Protein AF-A0A1Y1Z6S6-F1 (afdb_monomer_lite)

Sequence (273 aa):
MLVMSYAGYNNSKYQEYSELDILQMIGRAGRPQFDSTGAVVIMTSSEKKEKYEQLISGKETIESRLKSTFLYVRIKSNPAYYMADAKHKAQQNSEKALEDHSDRTNRSLMKLEILSKAEEFSELRIQSGEKSALNKENKNASLKYPLKGKIKTVDERIFLIIQFMLEGITFSEPKIQSAVNQDTNII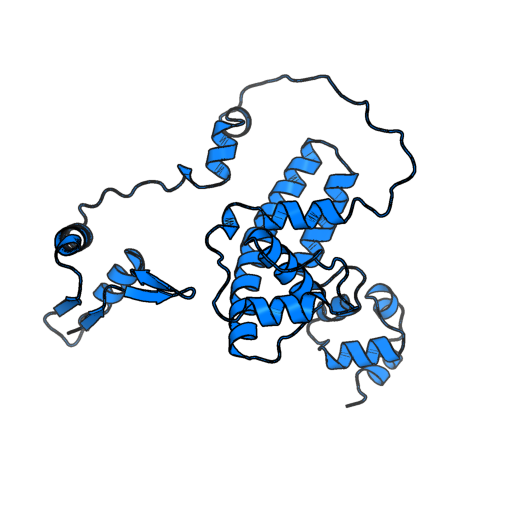ILHGSRILKCVIECCLEKKDPVALKNAISLYRCLKAKCWENSPGVLKQIEKIGPQSVRQLCNARISSLEKLGETDPHRIEMVASIV

Organism: NCBI:txid1314790

Radius of gyration: 25.31 Å; chains: 1; bounding box: 64×61×58 Å

Structure (mmCIF, N/CA/C/O backbone):
data_AF-A0A1Y1Z6S6-F1
#
_entry.id   AF-A0A1Y1Z6S6-F1
#
loop_
_atom_site.group_PDB
_atom_site.id
_atom_site.type_symbol
_atom_site.label_atom_id
_atom_site.label_alt_id
_atom_site.label_comp_id
_atom_site.label_asym_id
_atom_site.label_entity_id
_atom_site.label_seq_id
_atom_site.pdbx_PDB_ins_code
_atom_site.Cartn_x
_atom_site.Cartn_y
_atom_site.Cartn_z
_atom_site.occupancy
_atom_site.B_iso_or_equiv
_atom_site.auth_seq_id
_atom_site.auth_comp_id
_atom_site.auth_asym_id
_atom_site.auth_atom_id
_atom_site.pdbx_PDB_model_num
ATOM 1 N N . MET A 1 1 ? -30.538 -13.415 24.041 1.00 54.91 1 MET A N 1
ATOM 2 C CA . MET A 1 1 ? -29.962 -12.209 24.674 1.00 54.91 1 MET A CA 1
ATOM 3 C C . MET A 1 1 ? -28.541 -12.038 24.157 1.00 54.91 1 MET A C 1
ATOM 5 O O . MET A 1 1 ? -27.800 -13.011 24.191 1.00 54.91 1 MET A O 1
ATOM 9 N N . LEU A 1 2 ? -28.188 -10.861 23.638 1.00 73.69 2 LEU A N 1
ATOM 10 C CA . LEU A 1 2 ? -26.826 -10.524 23.204 1.00 73.69 2 LEU A CA 1
ATOM 11 C C . LEU A 1 2 ? -26.232 -9.506 24.176 1.00 73.69 2 LEU A C 1
ATOM 13 O O . LEU A 1 2 ? -26.864 -8.494 24.468 1.00 73.69 2 LEU A O 1
ATOM 17 N N . VAL A 1 3 ? -25.035 -9.789 24.682 1.00 71.69 3 VAL A N 1
ATOM 18 C CA . VAL A 1 3 ? -24.305 -8.912 25.599 1.00 71.69 3 VAL A CA 1
ATOM 19 C C . VAL A 1 3 ? -23.022 -8.485 24.904 1.00 71.69 3 VAL A C 1
ATOM 21 O O . VAL A 1 3 ? -22.247 -9.338 24.474 1.00 71.69 3 VAL A O 1
ATOM 24 N N . MET A 1 4 ? -22.805 -7.179 24.777 1.00 77.06 4 MET A N 1
ATOM 25 C CA . MET A 1 4 ? -21.674 -6.636 24.028 1.00 77.06 4 MET A CA 1
ATOM 26 C C . MET A 1 4 ? -20.986 -5.486 24.763 1.00 77.06 4 MET A C 1
ATOM 28 O O . MET A 1 4 ? -21.631 -4.657 25.407 1.00 77.06 4 MET A O 1
ATOM 32 N N . SER A 1 5 ? -19.658 -5.446 24.645 1.00 72.31 5 SER A N 1
ATOM 33 C CA . SER A 1 5 ? -18.837 -4.291 25.020 1.00 72.31 5 SER A CA 1
ATOM 34 C C . SER A 1 5 ? -18.917 -3.229 23.922 1.00 72.31 5 SER A C 1
ATOM 36 O O . SER A 1 5 ? -18.922 -3.571 22.741 1.00 72.31 5 SER A O 1
ATOM 38 N N . TYR A 1 6 ? -18.940 -1.948 24.291 1.00 74.44 6 TYR A N 1
ATOM 39 C CA . TYR A 1 6 ? -18.924 -0.827 23.340 1.00 74.44 6 TYR A CA 1
ATOM 40 C C . TYR A 1 6 ? -17.571 -0.610 22.634 1.00 74.44 6 TYR A C 1
ATOM 42 O O . TYR A 1 6 ? -17.497 0.122 21.646 1.00 74.44 6 TYR A O 1
ATOM 50 N N . ALA A 1 7 ? -16.499 -1.232 23.127 1.00 74.06 7 ALA A N 1
ATOM 51 C CA . ALA A 1 7 ? -15.157 -1.089 22.579 1.00 74.06 7 ALA A CA 1
ATOM 52 C C . ALA A 1 7 ? -14.446 -2.437 22.447 1.00 74.06 7 ALA A C 1
ATOM 54 O O . ALA A 1 7 ? -14.636 -3.352 23.256 1.00 74.06 7 ALA A O 1
ATOM 55 N N . GLY A 1 8 ? -13.614 -2.527 21.412 1.00 73.62 8 GLY A N 1
ATOM 56 C CA . GLY A 1 8 ? -12.803 -3.689 21.089 1.00 73.62 8 GLY A CA 1
ATOM 57 C C . GLY A 1 8 ? -11.389 -3.280 20.696 1.00 73.62 8 GLY A C 1
ATOM 58 O O . GLY A 1 8 ? -11.095 -2.114 20.430 1.00 73.62 8 GLY A O 1
ATOM 59 N N . TYR A 1 9 ? -10.478 -4.247 20.671 1.00 65.44 9 TYR A N 1
ATOM 60 C CA . TYR A 1 9 ? -9.125 -4.001 20.191 1.00 65.44 9 TYR A CA 1
ATOM 61 C C . TYR A 1 9 ? -9.120 -4.035 18.660 1.00 65.44 9 TYR A C 1
ATOM 63 O O . TYR A 1 9 ? -9.191 -5.111 18.070 1.00 65.44 9 TYR A O 1
ATOM 71 N N . ASN A 1 10 ? -9.065 -2.864 18.026 1.00 60.38 10 ASN A N 1
ATOM 72 C CA . ASN A 1 10 ? -9.076 -2.711 16.573 1.00 60.38 10 ASN A CA 1
ATOM 73 C C . ASN A 1 10 ? -7.935 -1.779 16.143 1.00 60.38 10 ASN A C 1
ATOM 75 O O . ASN A 1 10 ? -7.664 -0.781 16.811 1.00 60.38 10 ASN A O 1
ATOM 79 N N . ASN A 1 11 ? -7.218 -2.122 15.067 1.00 53.66 11 ASN A N 1
ATOM 80 C CA . ASN A 1 11 ? -6.059 -1.361 14.563 1.00 53.66 11 ASN A CA 1
ATOM 81 C C . ASN A 1 11 ? -5.068 -0.926 15.661 1.00 53.66 11 ASN A C 1
ATOM 83 O O . ASN A 1 11 ? -4.576 0.204 15.698 1.00 53.66 11 ASN A O 1
ATOM 87 N N . SER A 1 12 ? -4.773 -1.849 16.579 1.00 50.19 12 SER A N 1
ATOM 88 C CA . SER A 1 12 ? -3.753 -1.682 17.620 1.00 50.19 12 SER A CA 1
ATOM 89 C C . SER A 1 12 ? -4.080 -0.656 18.716 1.00 50.19 12 SER A C 1
ATOM 91 O O . SER A 1 12 ? -3.198 -0.287 19.499 1.00 50.19 12 SER A O 1
ATOM 93 N N . LYS A 1 13 ? -5.350 -0.246 18.837 1.00 47.72 13 LYS A N 1
ATOM 94 C CA . LYS A 1 13 ? -5.900 0.477 19.993 1.00 47.72 13 LYS A CA 1
ATOM 95 C C . LYS A 1 13 ? -7.191 -0.167 20.486 1.00 47.72 13 LYS A C 1
ATOM 97 O O . LYS A 1 13 ? -7.894 -0.844 19.746 1.00 47.72 13 LYS A O 1
ATOM 102 N N . TYR A 1 14 ? -7.513 0.088 21.751 1.00 67.31 14 TYR A N 1
ATOM 103 C CA . TYR A 1 14 ? -8.878 -0.082 22.233 1.00 67.31 14 TYR A CA 1
ATOM 104 C C . TYR A 1 14 ? -9.705 1.052 21.626 1.00 67.31 14 TYR A C 1
ATOM 106 O O . TYR A 1 14 ? -9.520 2.215 21.988 1.00 67.31 14 TYR A O 1
ATOM 114 N N . GLN A 1 15 ? -10.509 0.725 20.620 1.00 73.81 15 GLN A N 1
ATOM 115 C CA . GLN A 1 15 ? -11.317 1.683 19.883 1.00 73.81 15 GLN A CA 1
ATOM 116 C C . GLN A 1 15 ? -12.777 1.250 19.932 1.00 73.81 15 GLN A C 1
ATOM 118 O O . GLN A 1 15 ? -13.109 0.064 19.948 1.00 73.81 15 GLN A O 1
ATOM 123 N N . GLU A 1 16 ? -13.647 2.244 20.008 1.00 79.56 16 GLU A N 1
ATOM 124 C CA . GLU A 1 16 ? -15.087 2.038 20.022 1.00 79.56 16 GLU A CA 1
ATOM 125 C C . GLU A 1 16 ? -15.543 1.462 18.689 1.00 79.56 16 GLU A C 1
ATOM 127 O O . GLU A 1 16 ? -15.009 1.814 17.631 1.00 79.56 16 GLU A O 1
ATOM 132 N N . TYR A 1 17 ? -16.515 0.557 18.756 1.00 82.06 17 TYR A N 1
ATOM 133 C CA . TYR A 1 17 ? -17.142 0.029 17.555 1.00 82.06 17 TYR A CA 1
ATOM 134 C C . TYR A 1 17 ? -17.829 1.159 16.785 1.00 82.06 17 TYR A C 1
ATOM 136 O O . TYR A 1 17 ? -18.340 2.111 17.382 1.00 82.06 17 TYR A O 1
ATOM 144 N N . SER A 1 18 ? -17.834 1.067 15.452 1.00 79.81 18 SER A N 1
ATOM 145 C CA . SER A 1 18 ? -18.588 2.029 14.654 1.00 79.81 18 SER A CA 1
ATOM 146 C C . SER A 1 18 ? -20.088 1.854 14.912 1.00 79.81 18 SER A C 1
ATOM 148 O O . SER A 1 18 ? -20.551 0.763 15.247 1.00 79.81 18 SER A O 1
ATOM 150 N N . GLU A 1 19 ? -20.867 2.921 14.740 1.00 81.81 19 GLU A N 1
ATOM 151 C CA . GLU A 1 19 ? -22.332 2.882 14.881 1.00 81.81 19 GLU A CA 1
ATOM 152 C C . GLU A 1 19 ? -22.962 1.783 14.012 1.00 81.81 19 GLU A C 1
ATOM 154 O O . GLU A 1 19 ? -23.866 1.080 14.457 1.00 81.81 19 GLU A O 1
ATOM 159 N N . LEU A 1 20 ? -22.416 1.561 12.812 1.00 81.94 20 LEU A N 1
ATOM 160 C CA . LEU A 1 20 ? -22.830 0.489 11.906 1.00 81.94 20 LEU A CA 1
ATOM 161 C C . LEU A 1 20 ? -22.539 -0.904 12.468 1.00 81.94 20 LEU A C 1
ATOM 163 O O . LEU A 1 20 ? -23.397 -1.779 12.376 1.00 81.94 20 LEU A O 1
ATOM 167 N N . ASP A 1 21 ? -21.363 -1.114 13.062 1.00 85.00 21 ASP A N 1
ATOM 168 C CA . ASP A 1 21 ? -21.011 -2.402 13.670 1.00 85.00 21 ASP A CA 1
ATOM 169 C C . ASP A 1 21 ? -21.933 -2.706 14.854 1.00 85.00 21 ASP A C 1
ATOM 171 O O . ASP A 1 21 ? -22.399 -3.833 15.015 1.00 85.00 21 ASP A O 1
ATOM 175 N N . ILE A 1 22 ? -22.243 -1.690 15.666 1.00 85.25 22 ILE A N 1
ATOM 176 C CA . ILE A 1 22 ? -23.158 -1.819 16.805 1.00 85.25 22 ILE A CA 1
ATOM 177 C C . ILE A 1 22 ? -24.575 -2.132 16.322 1.00 85.25 22 ILE A C 1
ATOM 179 O O . ILE A 1 22 ? -25.188 -3.074 16.823 1.00 85.25 22 ILE A O 1
ATOM 183 N N . LEU A 1 23 ? -25.073 -1.423 15.306 1.00 84.62 23 LEU A N 1
ATOM 184 C CA . LEU A 1 23 ? -26.372 -1.707 14.688 1.00 84.62 23 LEU A CA 1
ATOM 185 C C . LEU A 1 23 ? -26.424 -3.113 14.070 1.00 84.62 23 LEU A C 1
ATOM 187 O O . LEU A 1 23 ? -27.414 -3.825 14.246 1.00 84.62 23 LEU A O 1
ATOM 191 N N . GLN A 1 24 ? -25.353 -3.561 13.408 1.00 85.12 24 GLN A N 1
ATOM 192 C CA . GLN A 1 24 ? -25.257 -4.927 12.887 1.00 85.12 24 GLN A CA 1
ATOM 193 C C . GLN A 1 24 ? -25.259 -5.978 14.001 1.00 85.12 24 GLN A C 1
ATOM 195 O O . GLN A 1 24 ? -25.876 -7.032 13.843 1.00 85.12 24 GLN A O 1
ATOM 200 N N . MET A 1 25 ? -24.588 -5.711 15.124 1.00 86.06 25 MET A N 1
ATOM 201 C CA . MET A 1 25 ? -24.583 -6.601 16.287 1.00 86.06 25 MET A CA 1
ATOM 202 C C . MET A 1 25 ? -25.962 -6.666 16.957 1.00 86.06 25 MET A C 1
ATOM 204 O O . MET A 1 25 ? -26.425 -7.763 17.271 1.00 86.06 25 MET A O 1
ATOM 208 N N . ILE A 1 26 ? -26.660 -5.533 17.091 1.00 85.81 26 ILE A N 1
ATOM 209 C CA . ILE A 1 26 ? -28.049 -5.473 17.580 1.00 85.81 26 ILE A CA 1
ATOM 210 C C . ILE A 1 26 ? -28.979 -6.282 16.671 1.00 85.81 26 ILE A C 1
ATOM 212 O O . ILE A 1 26 ? -29.796 -7.056 17.164 1.00 85.81 26 ILE A O 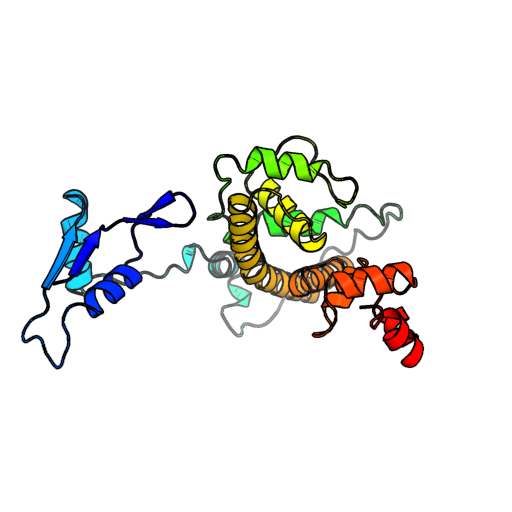1
ATOM 216 N N . GLY A 1 27 ? -28.820 -6.173 15.348 1.00 82.62 27 GLY A N 1
ATOM 217 C CA . GLY A 1 27 ? -29.644 -6.889 14.367 1.00 82.62 27 GLY A CA 1
ATOM 218 C C . GLY A 1 27 ? -29.541 -8.418 14.432 1.00 82.62 27 GLY A C 1
ATOM 219 O O . GLY A 1 27 ? -30.367 -9.114 13.847 1.00 82.62 27 GLY A O 1
ATOM 220 N N . ARG A 1 28 ? -28.556 -8.962 15.156 1.00 83.38 28 ARG A N 1
ATOM 221 C CA . ARG A 1 28 ? -28.417 -10.407 15.406 1.00 83.38 28 ARG A CA 1
ATOM 222 C C . ARG A 1 28 ? -29.123 -10.874 16.681 1.00 83.38 28 ARG A C 1
ATOM 224 O O . ARG A 1 28 ? -29.072 -12.061 17.006 1.00 83.38 28 ARG A O 1
ATOM 231 N N . ALA A 1 29 ? -29.740 -9.969 17.437 1.00 81.94 29 ALA A N 1
ATOM 232 C CA . ALA A 1 29 ? -30.345 -10.286 18.719 1.00 81.94 29 ALA A CA 1
ATOM 233 C C . ALA A 1 29 ? -31.791 -10.765 18.575 1.00 81.94 29 ALA A C 1
ATOM 235 O O . ALA A 1 29 ? -32.713 -9.979 18.384 1.00 81.94 29 ALA A O 1
ATOM 236 N N . GLY A 1 30 ? -31.973 -12.071 18.765 1.00 74.25 30 GLY A N 1
ATOM 237 C CA . GLY A 1 30 ? -33.264 -12.743 18.631 1.00 74.25 30 GLY A CA 1
ATOM 238 C C . GLY A 1 30 ? -33.381 -13.440 17.280 1.00 74.25 30 GLY A C 1
ATOM 239 O O . GLY A 1 30 ? -32.984 -12.909 16.244 1.00 74.25 30 GLY A O 1
ATOM 240 N N . ARG A 1 31 ? -33.881 -14.674 17.293 1.00 80.62 31 ARG A N 1
ATOM 241 C CA . ARG A 1 31 ? -34.079 -15.478 16.085 1.00 80.62 31 ARG A CA 1
ATOM 242 C C . ARG A 1 31 ? -35.532 -15.343 15.629 1.00 80.62 31 ARG A C 1
ATOM 244 O O . ARG A 1 31 ? -36.404 -15.801 16.367 1.00 80.62 31 ARG A O 1
ATOM 251 N N . PRO A 1 32 ? -35.803 -14.825 14.413 1.00 78.06 32 PRO A N 1
ATOM 252 C CA . PRO A 1 32 ? -37.165 -14.530 13.950 1.00 78.06 32 PRO A CA 1
ATOM 253 C C . PRO A 1 32 ? -38.159 -15.702 14.009 1.00 78.06 32 PRO A C 1
ATOM 255 O O . PRO A 1 32 ? -39.360 -15.477 14.046 1.00 78.06 32 PRO A O 1
ATOM 258 N N . GLN A 1 33 ? -37.672 -16.948 14.001 1.00 79.81 33 GLN A N 1
ATOM 259 C CA . GLN A 1 33 ? -38.505 -18.157 14.023 1.00 79.81 33 GLN A CA 1
ATOM 260 C C . GLN A 1 33 ? -38.597 -18.845 15.395 1.00 79.81 33 GLN A C 1
ATOM 262 O O . GLN A 1 33 ? -39.397 -19.760 15.548 1.00 79.81 33 GLN A O 1
ATOM 267 N N . PHE A 1 34 ? -37.781 -18.452 16.380 1.00 79.06 34 PHE A N 1
ATOM 268 C CA . PHE A 1 34 ? -37.662 -19.183 17.652 1.00 79.06 34 PHE A CA 1
ATOM 269 C C . PHE A 1 34 ? -37.915 -18.317 18.882 1.00 79.06 34 PHE A C 1
ATOM 271 O O . PHE A 1 34 ? -38.421 -18.819 19.881 1.00 79.06 34 PHE A O 1
ATOM 278 N N . ASP A 1 35 ? -37.551 -17.037 18.826 1.00 85.50 35 ASP A N 1
ATOM 279 C CA . ASP A 1 35 ? -37.609 -16.151 19.980 1.00 85.50 35 ASP A CA 1
ATOM 280 C C . ASP A 1 35 ? -38.735 -15.123 19.770 1.00 85.50 35 ASP A C 1
ATOM 282 O O . ASP A 1 35 ? -38.779 -14.440 18.748 1.00 85.50 35 ASP A O 1
ATOM 286 N N . SER A 1 36 ? -39.647 -15.003 20.739 1.00 82.12 36 SER A N 1
ATOM 287 C CA . SER A 1 36 ? -40.744 -14.022 20.715 1.00 82.12 36 SER A CA 1
ATOM 288 C C . SER A 1 36 ? -40.274 -12.594 21.006 1.00 82.12 36 SER A C 1
ATOM 290 O O . SER A 1 36 ? -40.931 -11.633 20.613 1.00 82.12 36 SER A O 1
ATOM 292 N N . THR A 1 37 ? -39.128 -12.445 21.675 1.00 83.44 37 THR A N 1
ATOM 293 C CA . THR A 1 37 ? -38.473 -11.160 21.934 1.00 83.44 37 THR A CA 1
ATOM 294 C C . THR A 1 37 ? -36.949 -11.294 21.849 1.00 83.44 37 THR A C 1
ATOM 296 O O . THR A 1 37 ? -36.360 -12.311 22.223 1.00 83.44 37 THR A O 1
ATOM 299 N N . GLY A 1 38 ? -36.292 -10.250 21.341 1.00 81.38 38 GLY A N 1
ATOM 300 C CA . GLY A 1 38 ? -34.838 -10.101 21.346 1.00 81.38 38 GLY A CA 1
ATOM 301 C C . GLY A 1 38 ? -34.418 -9.087 22.408 1.00 81.38 38 GLY A C 1
ATOM 302 O O . GLY A 1 38 ? -34.989 -8.005 22.489 1.00 81.38 38 GLY A O 1
ATOM 303 N N . ALA A 1 39 ? -33.419 -9.427 23.221 1.00 83.19 39 ALA A N 1
ATOM 304 C CA . ALA A 1 39 ? -32.841 -8.515 24.209 1.00 83.19 39 ALA A CA 1
ATOM 305 C C . ALA A 1 39 ? -31.362 -8.264 23.897 1.00 83.19 39 ALA A C 1
ATOM 307 O O . ALA A 1 39 ? -30.600 -9.226 23.722 1.00 83.19 39 ALA A O 1
ATOM 308 N N . VAL A 1 40 ? -30.964 -6.990 23.869 1.00 83.19 40 VAL A N 1
ATOM 309 C CA . VAL A 1 40 ? -29.572 -6.541 23.725 1.00 83.19 40 VAL A CA 1
ATOM 310 C C . VAL A 1 40 ? -29.155 -5.769 24.964 1.00 83.19 40 VAL A C 1
ATOM 312 O O . VAL A 1 40 ? -29.880 -4.892 25.425 1.00 83.19 40 VAL A O 1
ATOM 315 N N . VAL A 1 41 ? -27.968 -6.079 25.476 1.00 85.94 41 VAL A N 1
ATOM 316 C CA . VAL A 1 41 ? -27.324 -5.355 26.570 1.00 85.94 41 VAL A CA 1
ATOM 317 C C . VAL A 1 41 ? -26.019 -4.762 26.047 1.00 85.94 41 VAL A C 1
ATOM 319 O O . VAL A 1 41 ? -25.081 -5.497 25.730 1.00 85.94 41 VAL A O 1
ATOM 322 N N . ILE A 1 42 ? -25.965 -3.432 25.958 1.00 87.00 42 ILE A N 1
ATOM 323 C CA . ILE A 1 42 ? -24.764 -2.679 25.583 1.00 87.00 42 ILE A CA 1
ATOM 324 C C . ILE A 1 42 ? -24.103 -2.188 26.868 1.00 87.00 42 ILE A C 1
ATOM 326 O O . ILE A 1 42 ? -2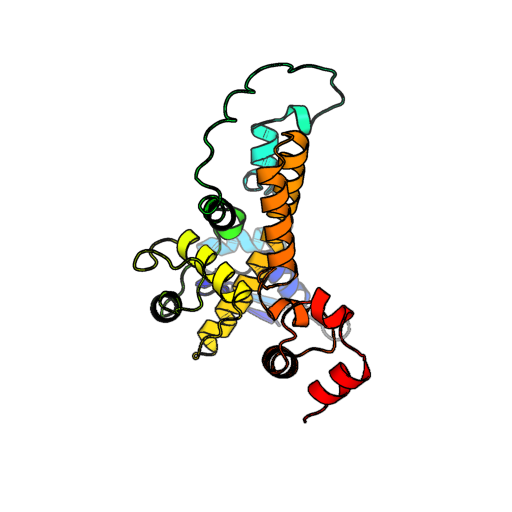4.661 -1.357 27.582 1.00 87.00 42 ILE A O 1
ATOM 330 N N . MET A 1 43 ? -22.910 -2.694 27.171 1.00 83.94 43 MET A N 1
ATOM 331 C CA . MET A 1 43 ? -22.109 -2.172 28.277 1.00 83.94 43 MET A CA 1
ATOM 332 C C . MET A 1 43 ? -21.325 -0.954 27.790 1.00 83.94 43 MET A C 1
ATOM 334 O O . MET A 1 43 ? -20.539 -1.079 26.853 1.00 83.94 43 MET A O 1
ATOM 338 N N . THR A 1 44 ? -21.522 0.214 28.406 1.00 84.06 44 THR A N 1
ATOM 339 C CA . THR A 1 44 ? -20.822 1.463 28.062 1.00 84.06 44 THR A CA 1
ATOM 340 C C . THR A 1 44 ? -20.652 2.376 29.281 1.00 84.06 44 THR A C 1
ATOM 342 O O . THR A 1 44 ? -21.230 2.119 30.337 1.00 84.06 44 THR A O 1
ATOM 345 N N . SER A 1 45 ? -19.856 3.438 29.146 1.00 83.94 45 SER A N 1
ATOM 346 C CA . SER A 1 45 ? -19.704 4.481 30.167 1.00 83.94 45 SER A CA 1
ATOM 347 C C . SER A 1 45 ? -20.971 5.333 30.285 1.00 83.94 45 SER A C 1
ATOM 349 O O . SER A 1 45 ? -21.619 5.622 29.279 1.00 83.94 45 SER A O 1
ATOM 351 N N . SER A 1 46 ? -21.287 5.812 31.493 1.00 85.56 46 SER A N 1
ATOM 352 C CA . SER A 1 46 ? -22.503 6.599 31.768 1.00 85.56 46 SER A CA 1
ATOM 353 C C . SER A 1 46 ? -22.661 7.830 30.867 1.00 85.56 46 SER A C 1
ATOM 355 O O . SER A 1 46 ? -23.770 8.135 30.446 1.00 85.56 46 SER A O 1
ATOM 357 N N . GLU A 1 47 ? -21.554 8.485 30.506 1.00 85.88 47 GLU A N 1
ATOM 358 C CA . GLU A 1 47 ? -21.523 9.655 29.611 1.00 85.88 47 GLU A CA 1
ATOM 359 C C . GLU A 1 47 ? -22.039 9.359 28.194 1.00 85.88 47 GLU A C 1
ATOM 361 O O . GLU A 1 47 ? -22.508 10.253 27.499 1.00 85.88 47 GLU A O 1
ATOM 366 N N . LYS A 1 48 ? -21.940 8.103 27.740 1.00 79.06 48 LYS A N 1
ATOM 367 C CA . LYS A 1 48 ? -22.228 7.701 26.353 1.00 79.06 48 LYS A CA 1
ATOM 368 C C . LYS A 1 48 ? -23.556 6.980 26.196 1.00 79.06 48 LYS A C 1
ATOM 370 O O . LYS A 1 48 ? -23.940 6.656 25.075 1.00 79.06 48 LYS A O 1
ATOM 375 N N . LYS A 1 49 ? -24.264 6.743 27.302 1.00 84.25 49 LYS A N 1
ATOM 376 C CA . LYS A 1 49 ? -25.574 6.092 27.305 1.00 84.25 49 LYS A CA 1
ATOM 377 C C . LYS A 1 49 ? -26.551 6.807 26.366 1.00 84.25 49 LYS A C 1
ATOM 379 O O . LYS A 1 49 ? -27.153 6.161 25.515 1.00 84.25 49 LYS A O 1
ATOM 384 N N . GLU A 1 50 ? -26.637 8.131 26.479 1.00 84.44 50 GLU A N 1
ATOM 385 C CA . GLU A 1 50 ? -27.578 8.942 25.700 1.00 84.44 50 GLU A CA 1
ATOM 386 C C . GLU A 1 50 ? -27.312 8.847 24.189 1.00 84.44 50 GLU A C 1
ATOM 388 O O . GLU A 1 50 ? -28.248 8.721 23.403 1.00 84.44 50 GLU A O 1
ATOM 393 N N . LYS A 1 51 ? -26.037 8.787 23.778 1.00 83.69 51 LYS A N 1
ATOM 394 C CA . LYS A 1 51 ? -25.655 8.588 22.373 1.00 83.69 51 LYS A CA 1
ATOM 395 C C . LYS A 1 51 ? -26.237 7.288 21.805 1.00 83.69 51 LYS A C 1
ATOM 397 O O . LYS A 1 51 ? -26.834 7.294 20.732 1.00 83.69 51 LYS A O 1
ATOM 402 N N . TYR A 1 52 ? -26.068 6.165 22.505 1.00 84.62 52 TYR A N 1
ATOM 403 C CA . TYR A 1 52 ? -26.548 4.868 22.012 1.00 84.62 52 TYR A CA 1
ATOM 404 C C . TYR A 1 52 ? -28.078 4.747 22.051 1.00 84.62 52 TYR A C 1
ATOM 406 O O . TYR A 1 52 ? -28.656 4.087 21.190 1.00 84.62 52 TYR A O 1
ATOM 414 N N . GLU A 1 53 ? -28.746 5.419 22.993 1.00 84.50 53 GLU A N 1
ATOM 415 C CA . GLU A 1 53 ? -30.211 5.531 23.001 1.00 84.50 53 GLU A CA 1
ATOM 416 C C . GLU A 1 53 ? -30.724 6.325 21.787 1.00 84.50 53 GLU A C 1
ATOM 418 O O . GLU A 1 53 ? -31.686 5.906 21.136 1.00 84.50 53 GLU A O 1
ATOM 423 N N . GLN A 1 54 ? -30.053 7.424 21.423 1.00 81.56 54 GLN A N 1
ATOM 424 C CA . GLN A 1 54 ? -30.378 8.208 20.226 1.00 81.56 54 GLN A CA 1
ATOM 425 C C . GLN A 1 54 ? -30.131 7.427 18.925 1.00 81.56 54 GLN A C 1
ATOM 427 O O . GLN A 1 54 ? -30.972 7.484 18.021 1.00 81.56 54 GLN A O 1
ATOM 432 N N . LEU A 1 55 ? -29.043 6.646 18.865 1.00 81.94 55 LEU A N 1
ATOM 433 C CA . LEU A 1 55 ? -28.706 5.772 17.736 1.00 81.94 55 LEU A CA 1
ATOM 434 C C . LEU A 1 55 ? -29.801 4.723 17.482 1.00 81.94 55 LEU A C 1
ATOM 436 O O . LEU A 1 55 ? -30.254 4.561 16.351 1.00 81.94 55 LEU A O 1
ATOM 440 N N . ILE A 1 56 ? -30.276 4.038 18.533 1.00 81.56 56 ILE A N 1
ATOM 441 C CA . ILE A 1 56 ? -31.351 3.034 18.419 1.00 81.56 56 ILE A CA 1
ATOM 442 C C . ILE A 1 56 ? -32.694 3.697 18.096 1.00 81.56 56 ILE A C 1
ATOM 444 O O . ILE A 1 56 ? -33.498 3.140 17.350 1.00 81.56 56 ILE A O 1
ATOM 448 N N . SER A 1 57 ? -32.941 4.901 18.622 1.00 80.75 57 SER A N 1
ATOM 449 C CA . SER A 1 57 ? -34.163 5.654 18.328 1.00 80.75 57 SER A CA 1
ATOM 450 C C . SER A 1 57 ? -34.225 6.160 16.878 1.00 80.75 57 SER A C 1
ATOM 452 O O . SER A 1 57 ? -35.273 6.677 16.484 1.00 80.75 57 SER A O 1
ATOM 454 N N . GLY A 1 58 ? -33.137 6.071 16.102 1.00 69.69 58 GLY A N 1
ATOM 455 C CA . GLY A 1 58 ? -33.085 6.529 14.711 1.00 69.69 58 GLY A CA 1
ATOM 456 C C . GLY A 1 58 ? -33.191 8.049 14.549 1.00 69.69 58 GLY A C 1
ATOM 457 O O . GLY A 1 58 ? -33.543 8.525 13.473 1.00 69.69 58 GLY A O 1
ATOM 458 N N . LYS A 1 59 ? -32.928 8.817 15.615 1.00 67.12 59 LYS A N 1
ATOM 459 C CA . LYS A 1 59 ? -33.036 10.290 15.627 1.00 67.12 59 LYS A CA 1
ATOM 460 C C . LYS A 1 59 ? -31.729 10.999 15.275 1.00 67.12 59 LYS A C 1
ATOM 462 O O . LYS A 1 59 ? -31.678 12.226 15.291 1.00 67.12 59 LYS A O 1
ATOM 467 N N . GLU A 1 60 ? -30.675 10.246 14.990 1.00 63.72 60 GLU A N 1
ATOM 468 C CA . GLU A 1 60 ? -29.365 10.808 14.693 1.00 63.72 60 GLU A CA 1
ATOM 469 C C . GLU A 1 60 ? -29.341 11.397 13.277 1.00 63.72 60 GLU A C 1
ATOM 471 O O . GLU A 1 60 ? -29.697 10.746 12.291 1.00 63.72 60 GLU A O 1
ATOM 476 N N . THR A 1 61 ? -28.942 12.662 13.165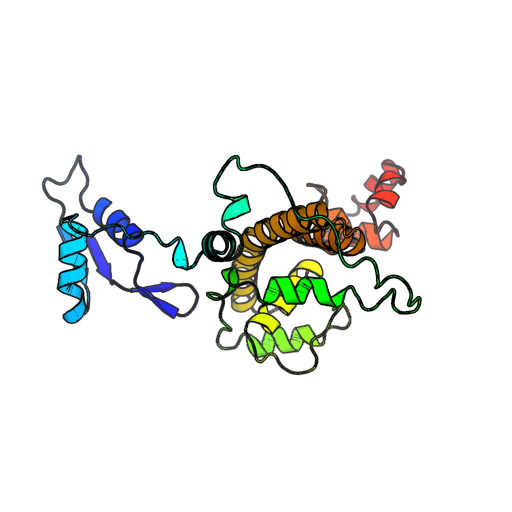 1.00 55.75 61 THR A N 1
ATOM 477 C CA . THR A 1 61 ? -28.755 13.315 11.872 1.00 55.75 61 THR A CA 1
ATOM 478 C C . THR A 1 61 ? -27.488 12.777 11.221 1.00 55.75 61 THR A C 1
ATOM 480 O O . THR A 1 61 ? -26.388 13.006 11.720 1.00 55.75 61 THR A O 1
ATOM 483 N N . ILE A 1 62 ? -27.627 12.083 10.090 1.00 61.09 62 ILE A N 1
ATOM 484 C CA . ILE A 1 62 ? -26.481 11.583 9.324 1.00 61.09 62 ILE A CA 1
ATOM 485 C C . ILE A 1 62 ? -25.717 12.778 8.739 1.00 61.09 62 ILE A C 1
ATOM 487 O O . ILE A 1 62 ? -26.184 13.439 7.810 1.00 61.09 62 ILE A O 1
ATOM 491 N N . GLU A 1 63 ? -24.525 13.051 9.264 1.00 56.47 63 GLU A N 1
ATOM 492 C CA . GLU A 1 63 ? -23.655 14.104 8.747 1.00 56.47 63 GLU A CA 1
ATOM 493 C C . GLU A 1 63 ? -22.746 13.607 7.614 1.00 56.47 63 GLU A C 1
ATOM 495 O O . GLU A 1 63 ? -22.226 12.488 7.614 1.00 56.47 63 GLU A O 1
ATOM 500 N N . SER A 1 64 ? -22.491 14.478 6.635 1.00 48.41 64 SER A N 1
ATOM 501 C CA . SER A 1 64 ? -21.564 14.183 5.544 1.00 48.41 64 SER A CA 1
ATOM 502 C C . SER A 1 64 ? -20.104 14.317 5.992 1.00 48.41 64 SER A C 1
ATOM 504 O O . SER A 1 64 ? -19.646 15.407 6.341 1.00 48.41 64 SER A O 1
ATOM 506 N N . ARG A 1 65 ? -19.319 13.238 5.866 1.00 53.69 65 ARG A N 1
ATOM 507 C CA . ARG A 1 65 ? -17.849 13.257 6.037 1.00 53.69 65 ARG A CA 1
ATOM 508 C C . ARG A 1 65 ? -17.093 13.854 4.846 1.00 53.69 65 ARG A C 1
ATOM 510 O O . ARG A 1 65 ? -15.873 13.733 4.760 1.00 53.69 65 ARG A O 1
ATOM 517 N N . LEU A 1 66 ? -17.788 14.528 3.926 1.00 52.09 66 LEU A N 1
ATOM 518 C CA . LEU A 1 66 ? -17.163 15.120 2.745 1.00 52.09 66 LEU A CA 1
ATOM 519 C C . LEU A 1 66 ? -15.994 16.034 3.144 1.00 52.09 66 LEU A C 1
ATOM 521 O O . LEU A 1 66 ? -14.945 15.959 2.520 1.00 52.09 66 LEU A O 1
ATOM 525 N N . LYS A 1 67 ? -16.122 16.785 4.249 1.00 53.56 67 LYS A N 1
ATOM 526 C CA . LYS A 1 67 ? -15.141 17.778 4.725 1.00 53.56 67 LYS A CA 1
ATOM 527 C C . LYS A 1 67 ? -13.706 17.257 4.919 1.00 53.56 67 LYS A C 1
ATOM 529 O O . LYS A 1 67 ? -12.775 18.036 4.742 1.00 53.56 67 LYS A O 1
ATOM 534 N N . SER A 1 68 ? -13.517 15.983 5.266 1.00 52.75 68 SER A N 1
ATOM 535 C CA . SER A 1 68 ? -12.192 15.364 5.461 1.00 52.75 68 SER A CA 1
ATOM 536 C C . SER A 1 68 ? -11.697 14.582 4.243 1.00 52.75 68 SER A C 1
ATOM 538 O O . SER A 1 68 ? -10.619 14.000 4.264 1.00 52.75 68 SER A O 1
ATOM 540 N N . THR A 1 69 ? -12.482 14.539 3.168 1.00 48.41 69 THR A N 1
ATOM 541 C CA . THR A 1 69 ? -12.111 13.813 1.955 1.00 48.41 69 THR A CA 1
ATOM 542 C C . THR A 1 69 ? -11.262 14.709 1.057 1.00 48.41 69 THR A C 1
ATOM 544 O O . THR A 1 69 ? -11.555 15.894 0.888 1.00 48.41 69 THR A O 1
ATOM 547 N N . PHE A 1 70 ? -10.267 14.130 0.383 1.00 53.38 70 PHE A N 1
ATOM 548 C CA . PHE A 1 70 ? -9.468 14.807 -0.646 1.00 53.38 70 PHE A CA 1
ATOM 549 C C . PHE A 1 70 ? -10.331 15.522 -1.709 1.00 53.38 70 PHE A C 1
ATOM 551 O O . PHE A 1 70 ? -9.979 16.596 -2.196 1.00 53.38 70 PHE A O 1
ATOM 558 N N . LEU A 1 71 ? -11.515 14.971 -2.008 1.00 55.69 71 LEU A N 1
ATOM 559 C CA . LEU A 1 71 ? -12.522 15.581 -2.877 1.00 55.69 71 LEU A CA 1
ATOM 560 C C . LEU A 1 71 ? -13.008 16.948 -2.362 1.00 55.69 71 LEU A C 1
ATOM 562 O O . LEU A 1 71 ? -13.147 17.864 -3.159 1.00 55.69 71 LEU A O 1
ATOM 566 N N . TYR A 1 72 ? -13.222 17.135 -1.058 1.00 60.38 72 TYR A N 1
ATOM 567 C CA . TYR A 1 72 ? -13.647 18.427 -0.503 1.00 60.38 72 TYR A CA 1
ATOM 568 C C . TYR A 1 72 ? -12.544 19.474 -0.526 1.00 60.38 72 TYR A C 1
ATOM 570 O O . TYR A 1 72 ? -12.810 20.632 -0.842 1.00 60.38 72 TYR A O 1
ATOM 578 N N . VAL A 1 73 ? -11.301 19.067 -0.251 1.00 60.44 73 VAL A N 1
ATOM 579 C CA . VAL A 1 73 ? -10.136 19.948 -0.406 1.00 60.44 73 VAL A CA 1
ATOM 580 C C . VAL A 1 73 ? -10.029 20.398 -1.866 1.00 60.44 73 VAL A C 1
ATOM 582 O O . VAL A 1 73 ? -9.922 21.589 -2.133 1.00 60.44 73 VAL A O 1
ATOM 585 N N . ARG A 1 74 ? -10.174 19.471 -2.822 1.00 61.03 74 ARG A N 1
ATOM 586 C CA . ARG A 1 74 ? -10.199 19.758 -4.267 1.00 61.03 74 ARG A CA 1
ATOM 587 C C . ARG A 1 74 ? -11.365 20.654 -4.690 1.00 61.03 74 ARG A C 1
ATOM 589 O O . ARG A 1 74 ? -11.133 21.580 -5.457 1.00 61.03 74 ARG A O 1
ATOM 596 N N . ILE A 1 75 ? -12.578 20.410 -4.191 1.00 60.78 75 ILE A N 1
ATOM 597 C CA . ILE A 1 75 ? -13.765 21.232 -4.477 1.00 60.78 75 ILE A CA 1
ATOM 598 C C . ILE A 1 75 ? -13.580 22.649 -3.926 1.00 60.78 75 ILE A C 1
ATOM 600 O O . ILE A 1 75 ? -13.949 23.600 -4.599 1.00 60.78 75 ILE A O 1
ATOM 604 N N . LYS A 1 76 ? -12.965 22.822 -2.748 1.00 57.00 76 LYS A N 1
ATOM 605 C CA . LYS A 1 76 ? -12.632 24.155 -2.218 1.00 57.00 76 LYS A CA 1
ATOM 606 C C . LYS A 1 76 ? -11.506 24.844 -2.989 1.00 57.00 76 LYS A C 1
ATOM 608 O O . LYS A 1 76 ? -11.583 26.047 -3.207 1.00 57.00 76 LYS A O 1
ATOM 613 N N . SER A 1 77 ? -10.457 24.111 -3.359 1.00 57.78 77 SER A N 1
ATOM 614 C CA . SER A 1 77 ? -9.282 24.675 -4.035 1.00 57.78 77 SER A CA 1
ATOM 615 C C . SER A 1 77 ? -9.510 24.955 -5.519 1.00 57.78 77 SER A C 1
ATOM 617 O O . SER A 1 77 ? -8.871 25.850 -6.062 1.00 57.78 77 SER A O 1
ATOM 619 N N . ASN A 1 78 ? -10.391 24.208 -6.187 1.00 48.19 78 ASN A N 1
ATOM 620 C CA . ASN A 1 78 ? -10.776 24.472 -7.570 1.00 48.19 78 ASN A CA 1
ATOM 621 C C . ASN A 1 78 ? -12.257 24.114 -7.819 1.00 48.19 78 ASN A C 1
ATOM 623 O O . ASN A 1 78 ? -12.546 23.091 -8.451 1.00 48.19 78 ASN A O 1
ATOM 627 N N . PRO A 1 79 ? -13.201 24.944 -7.332 1.00 50.03 79 PRO A N 1
ATOM 628 C CA . PRO A 1 79 ? -14.636 24.684 -7.460 1.00 50.03 79 PRO A CA 1
ATOM 629 C C . PRO A 1 79 ? -15.096 24.614 -8.921 1.00 50.03 79 PRO A C 1
ATOM 631 O O . PRO A 1 79 ? -15.971 23.819 -9.252 1.00 50.03 79 PRO A O 1
ATOM 634 N N . ALA A 1 80 ? -14.457 25.393 -9.801 1.00 51.00 80 ALA A N 1
ATOM 635 C CA . ALA A 1 80 ? -14.803 25.519 -11.218 1.00 51.00 80 ALA A CA 1
ATOM 636 C C . ALA A 1 80 ? -14.602 24.228 -12.033 1.00 51.00 80 ALA A C 1
ATOM 638 O O . ALA A 1 80 ? -15.268 24.037 -13.040 1.00 51.00 80 ALA A O 1
ATOM 639 N N . TYR A 1 81 ? -13.716 23.320 -11.605 1.00 55.66 81 TYR A N 1
ATOM 640 C CA . TYR A 1 81 ? -13.526 22.025 -12.275 1.00 55.66 81 TYR A CA 1
ATOM 641 C C . TYR A 1 81 ? -14.659 21.026 -11.969 1.00 55.66 81 TYR A C 1
ATOM 643 O O . TYR A 1 81 ? -14.933 20.140 -12.772 1.00 55.66 81 TYR A O 1
ATOM 651 N N . TYR A 1 82 ? -15.309 21.148 -10.802 1.00 49.69 82 TYR A N 1
ATOM 652 C CA . TYR A 1 82 ? -16.329 20.200 -10.323 1.00 49.69 82 TYR A CA 1
ATOM 653 C C . TYR A 1 82 ? -17.758 20.753 -10.387 1.00 49.69 82 TYR A C 1
ATOM 655 O O . TYR A 1 82 ? -18.709 19.979 -10.302 1.00 49.69 82 TYR A O 1
ATOM 663 N N . MET A 1 83 ? -17.923 22.073 -10.516 1.00 42.81 83 MET A N 1
ATOM 664 C CA . MET A 1 83 ? -19.221 22.732 -10.622 1.00 42.81 83 MET A CA 1
ATOM 665 C C . MET A 1 83 ? -19.319 23.481 -11.958 1.00 42.81 83 MET A C 1
ATOM 667 O O . MET A 1 83 ? -18.805 24.586 -12.091 1.00 42.81 83 MET A O 1
ATOM 671 N N . ALA A 1 84 ? -20.057 22.861 -12.883 1.00 39.53 84 ALA A N 1
ATOM 672 C CA . ALA A 1 84 ? -20.634 23.396 -14.119 1.00 39.53 84 ALA A CA 1
ATOM 673 C C . ALA A 1 84 ? -19.753 23.503 -15.379 1.00 39.53 84 ALA A C 1
ATOM 675 O O . ALA A 1 84 ? -18.681 24.101 -15.402 1.00 39.53 84 ALA A O 1
ATOM 676 N N . ASP A 1 85 ? -20.338 23.019 -16.481 1.00 37.09 85 ASP A N 1
ATOM 677 C CA . ASP A 1 85 ? -20.533 23.787 -17.713 1.00 37.09 85 ASP A CA 1
ATOM 678 C C . ASP A 1 85 ? -20.404 25.309 -17.500 1.00 37.09 85 ASP A C 1
ATOM 680 O O . ASP A 1 85 ? -21.380 26.019 -17.268 1.00 37.09 85 ASP A O 1
ATOM 684 N N . ALA A 1 86 ? -19.187 25.836 -17.580 1.00 32.19 86 ALA A N 1
ATOM 685 C CA . ALA A 1 86 ? -18.932 27.267 -17.627 1.00 32.19 86 ALA A CA 1
ATOM 686 C C . ALA A 1 86 ? -17.597 27.516 -18.337 1.00 32.19 86 ALA A C 1
ATOM 688 O O . ALA A 1 86 ? -16.521 27.531 -17.751 1.00 32.19 86 ALA A O 1
ATOM 689 N N . LYS A 1 87 ? -17.716 27.656 -19.659 1.00 32.19 87 LYS A N 1
ATOM 690 C CA . LYS A 1 87 ? -16.807 28.303 -20.616 1.00 32.19 87 LYS A CA 1
ATOM 691 C C . LYS A 1 87 ? -15.542 28.984 -20.039 1.00 32.19 87 LYS A C 1
ATOM 693 O O . LYS A 1 87 ? -15.633 29.982 -19.340 1.00 32.19 87 LYS A O 1
ATOM 698 N N . HIS A 1 88 ? -14.399 28.560 -20.589 1.00 35.06 88 HIS A N 1
ATOM 699 C CA . HIS A 1 88 ? -13.238 29.368 -21.012 1.00 35.06 88 HIS A CA 1
ATOM 700 C C . HIS A 1 88 ? -12.475 30.257 -20.002 1.00 35.06 88 HIS A C 1
ATOM 702 O O . HIS A 1 88 ? -12.936 31.331 -19.635 1.00 35.06 88 HIS A O 1
ATOM 708 N N . LYS A 1 89 ? -11.190 29.898 -19.807 1.00 28.81 89 LYS A N 1
ATOM 709 C CA . LYS A 1 89 ? -9.938 30.687 -20.006 1.00 28.81 89 LYS A CA 1
ATOM 710 C C . LYS A 1 89 ? -8.957 30.565 -18.834 1.00 28.81 89 LYS A C 1
ATOM 712 O O . LYS A 1 89 ? -9.177 31.143 -17.781 1.00 28.81 89 LYS A O 1
ATOM 717 N N . ALA A 1 90 ? -7.796 29.970 -19.107 1.00 28.67 90 ALA A N 1
ATOM 718 C CA . ALA A 1 90 ? -6.513 30.447 -18.588 1.00 28.67 90 ALA A CA 1
ATOM 719 C C . ALA A 1 90 ? -5.383 29.927 -19.489 1.00 28.67 90 ALA A C 1
ATOM 721 O O . ALA A 1 90 ? -4.872 28.822 -19.333 1.00 28.67 90 ALA A O 1
ATOM 722 N N . GLN A 1 91 ? -5.053 30.741 -20.485 1.00 31.66 91 GLN A N 1
ATOM 723 C CA . GLN A 1 91 ? -3.827 30.651 -21.262 1.00 31.66 91 GLN A CA 1
ATOM 724 C C . GLN A 1 91 ? -2.698 31.323 -20.464 1.00 31.66 91 GLN A C 1
ATOM 726 O O . GLN A 1 91 ? -2.955 32.302 -19.771 1.00 31.66 91 GLN A O 1
ATOM 731 N N . GLN A 1 92 ? -1.470 30.835 -20.667 1.00 28.47 92 GLN A N 1
ATOM 732 C CA . GLN A 1 92 ? -0.189 31.503 -20.388 1.00 28.47 92 GLN A CA 1
ATOM 733 C C . GLN A 1 92 ? 0.201 31.744 -18.919 1.00 28.47 92 GLN A C 1
ATOM 735 O O . GLN A 1 92 ? -0.191 32.723 -18.295 1.00 28.47 92 GLN A O 1
ATOM 740 N N . ASN A 1 93 ? 1.114 30.908 -18.409 1.00 26.09 93 ASN A N 1
ATOM 741 C CA . ASN A 1 93 ? 2.520 31.296 -18.193 1.00 26.09 93 ASN A CA 1
ATOM 742 C C . ASN A 1 93 ? 3.268 30.237 -17.367 1.00 26.09 93 ASN A C 1
ATOM 744 O O . ASN A 1 93 ? 2.909 29.993 -16.219 1.00 26.09 93 ASN A O 1
ATOM 748 N N . SER A 1 94 ? 4.328 29.670 -17.962 1.00 28.62 94 SER A N 1
ATOM 749 C CA . SER A 1 94 ? 5.585 29.167 -17.354 1.00 28.62 94 SER A CA 1
ATOM 750 C C . SER A 1 94 ? 6.131 27.881 -17.997 1.00 28.62 94 SER A C 1
ATOM 752 O O . SER A 1 94 ? 6.515 26.925 -17.333 1.00 28.62 94 SER A O 1
ATOM 754 N N . GLU A 1 95 ? 6.292 27.908 -19.321 1.00 28.50 95 GLU A N 1
ATOM 755 C CA . GLU A 1 95 ? 7.458 27.277 -19.945 1.00 28.50 95 GLU A CA 1
ATOM 756 C C . GLU A 1 95 ? 8.691 28.128 -19.607 1.00 28.50 95 GLU A C 1
ATOM 758 O O . GLU A 1 95 ? 8.968 29.123 -20.272 1.00 28.50 95 GLU A O 1
ATOM 763 N N . LYS A 1 96 ? 9.383 27.795 -18.513 1.00 30.00 96 LYS A N 1
ATOM 764 C CA . LYS A 1 96 ? 10.797 28.146 -18.273 1.00 30.00 96 LYS A CA 1
ATOM 765 C C . LYS A 1 96 ? 11.326 27.368 -17.066 1.00 30.00 96 LYS A C 1
ATOM 767 O O . LYS A 1 96 ? 11.526 27.909 -15.986 1.00 30.00 96 LYS A O 1
ATOM 772 N N . ALA A 1 97 ? 11.508 26.065 -17.260 1.00 28.00 97 ALA A N 1
ATOM 773 C CA . ALA A 1 97 ? 12.343 25.211 -16.410 1.00 28.00 97 ALA A CA 1
ATOM 774 C C . ALA A 1 97 ? 12.723 23.924 -17.168 1.00 28.00 97 ALA A C 1
ATOM 776 O O . ALA A 1 97 ? 12.564 22.809 -16.676 1.00 28.00 97 ALA A O 1
ATOM 777 N N . LEU A 1 98 ? 13.181 24.081 -18.409 1.00 32.75 98 LEU A N 1
ATOM 778 C CA . LEU A 1 98 ? 13.811 23.028 -19.198 1.00 32.75 98 LEU A CA 1
ATOM 779 C C . LEU A 1 98 ? 15.143 23.584 -19.682 1.00 32.75 98 LEU A C 1
ATOM 781 O O . LEU A 1 98 ? 15.182 24.223 -20.719 1.00 32.75 98 LEU A O 1
ATOM 785 N N . GLU A 1 99 ? 16.169 23.415 -18.851 1.00 30.34 99 GLU A N 1
ATOM 786 C CA . GLU A 1 99 ? 17.584 23.248 -19.210 1.00 30.34 99 GLU A CA 1
ATOM 787 C C . GLU A 1 99 ? 18.397 23.285 -17.911 1.00 30.34 99 GLU A C 1
ATOM 789 O O . GLU A 1 99 ? 18.928 24.310 -17.506 1.00 30.34 99 GLU A O 1
ATOM 794 N N . ASP A 1 100 ? 18.457 22.145 -17.220 1.00 25.44 100 ASP A N 1
ATOM 795 C CA . ASP A 1 100 ? 19.741 21.740 -16.657 1.00 25.44 100 ASP A CA 1
ATOM 796 C C . ASP A 1 100 ? 19.859 20.215 -16.707 1.00 25.44 100 ASP A C 1
ATOM 798 O O . ASP A 1 100 ? 18.982 19.450 -16.288 1.00 25.44 100 ASP A O 1
ATOM 802 N N . HIS A 1 101 ? 20.920 19.788 -17.366 1.00 37.47 101 HIS A N 1
ATOM 803 C CA . HIS A 1 101 ? 21.069 18.502 -18.015 1.00 37.47 101 HIS A CA 1
ATOM 804 C C . HIS A 1 101 ? 22.066 17.664 -17.209 1.00 37.47 101 HIS A C 1
ATOM 806 O O . HIS A 1 101 ? 23.092 17.256 -17.733 1.00 37.47 101 HIS A O 1
ATOM 812 N N . SER A 1 102 ? 21.803 17.415 -15.920 1.00 27.97 102 SER A N 1
ATOM 813 C CA . SER A 1 102 ? 22.772 16.685 -15.076 1.00 27.97 102 SER A CA 1
ATOM 814 C C . SER A 1 102 ? 22.210 15.902 -13.878 1.00 27.97 102 SER A C 1
ATOM 816 O O . SER A 1 102 ? 22.992 15.422 -13.069 1.00 27.97 102 SER A O 1
ATOM 818 N N . ASP A 1 103 ? 20.896 15.648 -13.783 1.00 31.56 103 ASP A N 1
ATOM 819 C CA . ASP A 1 103 ? 20.346 14.892 -12.636 1.00 31.56 103 ASP A CA 1
ATOM 820 C C . ASP A 1 103 ? 19.234 13.890 -13.015 1.00 31.56 103 ASP A C 1
ATOM 822 O O . ASP A 1 103 ? 18.095 13.915 -12.539 1.00 31.56 103 ASP A O 1
ATOM 826 N N . ARG A 1 104 ? 19.556 12.958 -13.922 1.00 37.16 104 ARG A N 1
ATOM 827 C CA . ARG A 1 104 ? 18.626 11.903 -14.385 1.00 37.16 104 ARG A CA 1
ATOM 828 C C . ARG A 1 104 ? 18.353 10.799 -13.350 1.00 37.16 104 ARG A C 1
ATOM 830 O O . ARG A 1 104 ? 17.404 10.037 -13.523 1.00 37.16 104 ARG A O 1
ATOM 837 N N . THR A 1 105 ? 19.115 10.735 -12.259 1.00 34.97 105 THR A N 1
ATOM 838 C CA . THR A 1 105 ? 19.038 9.636 -11.276 1.00 34.97 105 THR A CA 1
ATOM 839 C C . THR A 1 105 ? 18.264 10.030 -10.005 1.00 34.97 105 THR A C 1
ATOM 841 O O . THR A 1 105 ? 17.604 9.187 -9.393 1.00 34.97 105 THR A O 1
ATOM 844 N N . ASN A 1 106 ? 18.229 11.326 -9.661 1.00 36.22 106 ASN A N 1
ATOM 845 C CA . ASN A 1 106 ? 17.750 11.828 -8.363 1.00 36.22 106 ASN A CA 1
ATOM 846 C C . ASN A 1 106 ? 16.250 12.183 -8.274 1.00 36.22 106 ASN A C 1
ATOM 848 O O . ASN A 1 106 ? 15.734 12.396 -7.180 1.00 36.22 106 ASN A O 1
ATOM 852 N N . ARG A 1 107 ? 15.480 12.155 -9.372 1.00 44.44 107 ARG A N 1
ATOM 853 C CA . ARG A 1 107 ? 14.018 12.424 -9.340 1.00 44.44 107 ARG A CA 1
ATOM 854 C C . ARG A 1 107 ? 13.141 11.205 -9.018 1.00 44.44 107 ARG A C 1
ATOM 856 O O . ARG A 1 107 ? 11.915 11.295 -9.029 1.00 44.44 107 ARG A O 1
ATOM 863 N N . SER A 1 108 ? 13.741 10.053 -8.718 1.00 44.91 108 SER A N 1
ATOM 864 C CA . SER A 1 108 ? 12.998 8.849 -8.307 1.00 44.91 108 SER A CA 1
ATOM 865 C C . SER A 1 108 ? 12.434 8.945 -6.882 1.00 44.91 108 SER A C 1
ATOM 867 O O . SER A 1 108 ? 11.397 8.347 -6.605 1.00 44.91 108 SER A O 1
ATOM 869 N N . LEU A 1 109 ? 13.074 9.742 -6.019 1.00 44.91 109 LEU A N 1
ATOM 870 C CA . LEU A 1 109 ? 12.746 9.902 -4.596 1.00 44.91 109 LEU A CA 1
ATOM 871 C C . LEU A 1 109 ? 11.460 10.707 -4.345 1.00 44.91 109 LEU A C 1
ATOM 873 O O . LEU A 1 109 ? 10.680 10.346 -3.468 1.00 44.91 109 LEU A O 1
ATOM 877 N N . MET A 1 110 ? 11.154 11.704 -5.186 1.00 41.47 110 MET A N 1
ATOM 878 C CA . MET A 1 110 ? 9.946 12.540 -5.047 1.00 41.47 110 MET A CA 1
ATOM 879 C C . MET A 1 110 ? 8.611 11.769 -5.155 1.00 41.47 110 MET A C 1
ATOM 881 O O . MET A 1 110 ? 7.555 12.333 -4.893 1.00 41.47 110 MET A O 1
ATOM 885 N N . LYS A 1 111 ? 8.619 10.487 -5.545 1.00 54.84 111 LYS A N 1
ATOM 886 C CA . LYS A 1 111 ? 7.413 9.730 -5.932 1.00 54.84 111 LYS A CA 1
ATOM 887 C C . LYS A 1 111 ? 6.756 8.985 -4.774 1.00 54.84 111 LYS A C 1
ATOM 889 O O . LYS A 1 111 ? 5.533 8.935 -4.694 1.00 54.84 111 LYS A O 1
ATOM 894 N N . LEU A 1 112 ? 7.565 8.398 -3.893 1.00 60.31 112 LEU A N 1
ATOM 895 C CA . LEU A 1 112 ? 7.070 7.668 -2.726 1.00 60.31 112 LEU A CA 1
ATOM 896 C C . LEU A 1 112 ? 6.778 8.600 -1.555 1.00 60.31 112 LEU A C 1
ATOM 898 O O . LEU A 1 112 ? 5.825 8.354 -0.830 1.00 60.31 112 LEU A O 1
ATOM 902 N N . GLU A 1 113 ? 7.548 9.679 -1.407 1.00 64.50 113 GLU A N 1
ATOM 903 C CA . GLU A 1 113 ? 7.374 10.634 -0.307 1.00 64.50 113 GLU A CA 1
ATOM 904 C C . GLU A 1 113 ? 6.031 11.369 -0.363 1.00 64.50 113 GLU A C 1
ATOM 906 O O . GLU A 1 113 ? 5.410 11.609 0.670 1.00 64.50 113 GLU A O 1
ATOM 911 N N . ILE A 1 114 ? 5.563 11.723 -1.566 1.00 64.00 114 ILE A N 1
ATOM 912 C CA . ILE A 1 114 ? 4.247 12.354 -1.743 1.00 64.00 114 ILE A CA 1
ATOM 913 C C . ILE A 1 114 ? 3.143 11.365 -1.371 1.00 64.00 114 ILE A C 1
ATOM 915 O O . ILE A 1 114 ? 2.196 11.732 -0.682 1.00 64.00 114 ILE A O 1
ATOM 919 N N . LEU A 1 115 ? 3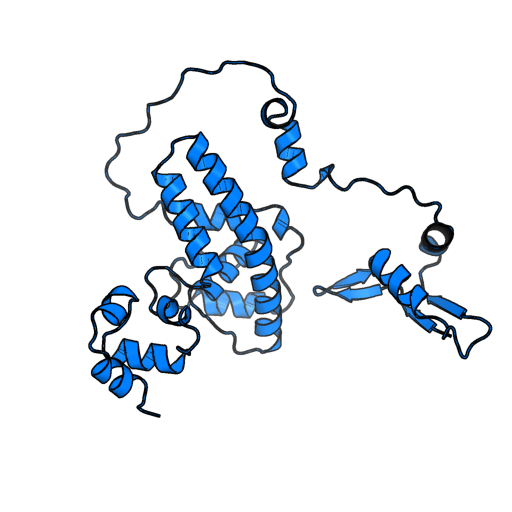.284 10.105 -1.795 1.00 72.25 115 LEU A N 1
ATOM 920 C CA . LEU A 1 115 ? 2.321 9.064 -1.464 1.00 72.25 115 LEU A CA 1
ATOM 921 C C . LEU A 1 115 ? 2.310 8.796 0.044 1.00 72.25 115 LEU A C 1
ATOM 923 O O . LEU A 1 115 ? 1.245 8.730 0.638 1.00 72.25 115 LEU A O 1
ATOM 927 N N . SER A 1 116 ? 3.475 8.702 0.685 1.00 75.31 116 SER A N 1
ATOM 928 C CA . SER A 1 116 ? 3.573 8.404 2.115 1.00 75.31 116 SER A CA 1
ATOM 929 C C . SER A 1 116 ? 3.019 9.502 3.020 1.00 75.31 116 SER A C 1
ATOM 931 O O . SER A 1 116 ? 2.718 9.215 4.170 1.00 75.31 116 SER A O 1
ATOM 933 N N . LYS A 1 117 ? 2.888 10.731 2.509 1.00 75.12 117 LYS A N 1
ATOM 934 C CA . LYS A 1 117 ? 2.322 11.891 3.216 1.00 75.12 117 LYS A CA 1
ATOM 935 C C . LYS A 1 117 ? 0.827 12.102 2.947 1.00 75.12 117 LYS A C 1
ATOM 937 O O . LYS A 1 117 ? 0.289 13.145 3.307 1.00 75.12 117 LYS A O 1
ATOM 942 N N . ALA A 1 118 ? 0.166 11.182 2.245 1.00 72.44 118 ALA A N 1
ATOM 943 C CA . ALA A 1 118 ? -1.242 11.338 1.908 1.00 72.44 118 ALA A CA 1
ATOM 944 C C . ALA A 1 118 ? -2.137 11.265 3.158 1.00 72.44 118 ALA A C 1
ATOM 946 O O . ALA A 1 118 ? -1.930 10.426 4.037 1.00 72.44 118 ALA A O 1
ATOM 947 N N . GLU A 1 119 ? -3.161 12.121 3.210 1.00 71.88 119 GLU A N 1
ATOM 948 C CA . GLU A 1 119 ? -4.085 12.232 4.350 1.00 71.88 119 GLU A CA 1
ATOM 949 C C . GLU A 1 119 ? -4.872 10.934 4.582 1.00 71.88 119 GLU A C 1
ATOM 951 O O . GLU A 1 119 ? -5.231 10.601 5.710 1.00 71.88 119 GLU A O 1
ATOM 956 N N . GLU A 1 120 ? -5.080 10.142 3.528 1.00 74.88 120 GLU A N 1
ATOM 957 C CA . GLU A 1 120 ? -5.700 8.818 3.583 1.00 74.88 120 GLU A CA 1
ATOM 958 C C . GLU A 1 120 ? -4.924 7.819 4.455 1.00 74.88 120 GLU A C 1
ATOM 960 O O . GLU A 1 120 ? -5.464 6.776 4.821 1.00 74.88 120 GLU A O 1
ATOM 965 N N . PHE A 1 121 ? -3.671 8.122 4.800 1.00 77.62 121 PHE A N 1
ATOM 966 C CA . PHE A 1 121 ? -2.842 7.304 5.678 1.00 77.62 121 PHE A CA 1
ATOM 967 C C . PHE A 1 121 ? -2.706 7.863 7.099 1.00 77.62 121 PHE A C 1
ATOM 969 O O . PHE A 1 121 ? -1.996 7.273 7.912 1.00 77.62 121 PHE A O 1
ATOM 976 N N . SER A 1 122 ? -3.413 8.947 7.430 1.00 73.19 122 SER A N 1
ATOM 977 C CA . SER A 1 122 ? -3.401 9.575 8.763 1.00 73.19 122 SER A CA 1
ATOM 978 C C . SER A 1 122 ? -3.858 8.639 9.893 1.00 73.19 122 SER A C 1
ATOM 980 O O . SER A 1 122 ? -3.451 8.795 11.048 1.00 73.19 122 SER A O 1
ATOM 982 N N . GLU A 1 123 ? -4.680 7.636 9.572 1.00 74.06 123 GLU A N 1
ATOM 983 C CA . GLU A 1 123 ? -5.139 6.624 10.526 1.00 74.06 123 GLU A CA 1
ATOM 984 C C . GLU A 1 123 ? -4.067 5.571 10.845 1.00 74.06 123 GLU A C 1
ATOM 986 O O . GLU A 1 123 ? -4.114 4.953 11.914 1.00 74.06 123 GLU A O 1
ATOM 991 N N . LEU A 1 124 ? -3.074 5.390 9.965 1.00 81.56 124 LEU A N 1
ATOM 992 C CA . LEU A 1 124 ? -1.970 4.465 10.198 1.00 81.56 124 LEU A CA 1
ATOM 993 C C . LEU A 1 124 ? -1.068 5.014 11.305 1.00 81.56 124 LEU A C 1
ATOM 995 O O . LEU A 1 124 ? -0.704 6.186 11.336 1.00 81.56 124 LEU A O 1
ATOM 999 N N . ARG A 1 125 ? -0.678 4.156 12.248 1.00 80.19 125 ARG A N 1
ATOM 1000 C CA . ARG A 1 125 ? 0.179 4.543 13.375 1.00 80.19 125 ARG A CA 1
ATOM 1001 C C . ARG A 1 125 ? 1.297 3.540 13.559 1.00 80.19 125 ARG A C 1
ATOM 1003 O O . ARG A 1 125 ? 1.168 2.370 13.222 1.00 80.19 125 ARG A O 1
ATOM 1010 N N . ILE A 1 126 ? 2.392 4.017 14.139 1.00 82.75 126 ILE A N 1
ATOM 1011 C CA . ILE A 1 126 ? 3.516 3.160 14.501 1.00 82.75 126 ILE A CA 1
ATOM 1012 C C . ILE A 1 126 ? 3.147 2.361 15.754 1.00 82.75 126 ILE A C 1
ATOM 1014 O O . ILE A 1 126 ? 2.841 2.954 16.792 1.00 82.75 126 ILE A O 1
ATOM 1018 N N . GLN A 1 127 ? 3.196 1.033 15.671 1.00 79.50 127 GLN A N 1
ATOM 1019 C CA . GLN A 1 127 ? 2.852 0.150 16.783 1.00 79.50 127 GLN A CA 1
ATOM 1020 C C . GLN A 1 127 ? 4.031 -0.039 17.754 1.00 79.50 127 GLN A C 1
ATOM 1022 O O . GLN A 1 127 ? 5.200 0.185 17.418 1.00 79.50 127 GLN A O 1
ATOM 1027 N N . SER A 1 128 ? 3.731 -0.457 18.989 1.00 73.81 128 SER A N 1
ATOM 1028 C CA . SER A 1 128 ? 4.765 -0.775 19.985 1.00 73.81 128 SER A CA 1
ATOM 1029 C C . SER A 1 128 ? 5.574 -2.003 19.549 1.00 73.81 128 SER A C 1
ATOM 1031 O O . SER A 1 128 ? 5.004 -2.985 19.084 1.00 73.81 128 SER A O 1
ATOM 1033 N N . GLY A 1 129 ? 6.904 -1.944 19.668 1.00 76.75 129 GLY A N 1
ATOM 1034 C CA . GLY A 1 129 ? 7.828 -3.008 19.236 1.00 76.75 129 GLY A CA 1
ATOM 1035 C C . GLY A 1 129 ? 8.165 -3.010 17.736 1.00 76.75 129 GLY A C 1
ATOM 1036 O O . GLY A 1 129 ? 9.291 -3.333 17.362 1.00 76.75 129 GLY A O 1
ATOM 1037 N N . GLU A 1 130 ? 7.258 -2.525 16.884 1.00 85.31 130 GLU A N 1
ATOM 1038 C CA . GLU A 1 130 ? 7.407 -2.512 15.419 1.00 85.31 130 GLU A CA 1
ATOM 1039 C C . GLU A 1 130 ? 8.635 -1.713 14.945 1.00 85.31 130 GLU A C 1
ATOM 1041 O O . GLU A 1 130 ? 9.362 -2.139 14.046 1.00 85.31 130 GLU A O 1
ATOM 1046 N N . LYS A 1 131 ? 8.926 -0.571 15.590 1.00 87.31 131 LYS A N 1
ATOM 1047 C CA . LYS A 1 131 ? 10.049 0.311 15.216 1.00 87.31 131 LYS A CA 1
ATOM 1048 C C . LYS A 1 131 ? 11.384 -0.425 15.146 1.00 87.31 131 LYS A C 1
ATOM 1050 O O . LYS A 1 131 ? 12.207 -0.089 14.299 1.00 87.31 131 LYS A O 1
ATOM 1055 N N . SER A 1 132 ? 11.633 -1.378 16.044 1.00 89.06 132 SER A N 1
ATOM 1056 C CA . SER A 1 132 ? 12.907 -2.105 16.071 1.00 89.06 132 SER A CA 1
ATOM 1057 C C . SER A 1 132 ? 13.069 -2.968 14.818 1.00 89.06 132 SER A C 1
ATOM 1059 O O . SER A 1 132 ? 14.099 -2.897 14.147 1.00 89.06 132 SER A O 1
ATOM 1061 N N . ALA A 1 133 ? 12.013 -3.698 14.446 1.00 90.62 133 ALA A N 1
ATOM 1062 C CA . ALA A 1 133 ? 11.999 -4.554 13.265 1.00 90.62 133 ALA A CA 1
ATOM 1063 C C . ALA A 1 133 ? 12.119 -3.747 11.965 1.00 90.62 133 ALA A C 1
ATOM 1065 O O . ALA A 1 133 ? 12.964 -4.059 11.130 1.00 90.62 133 ALA A O 1
ATOM 1066 N N . LEU A 1 134 ? 11.359 -2.656 11.820 1.00 90.44 134 LEU A N 1
ATOM 1067 C CA . LEU A 1 134 ? 11.442 -1.810 10.623 1.00 90.44 134 LEU A CA 1
ATOM 1068 C C . LEU A 1 134 ? 12.827 -1.156 10.477 1.00 90.44 134 LEU A C 1
ATOM 1070 O O . LEU A 1 134 ? 13.371 -1.097 9.380 1.00 90.44 134 LEU A O 1
ATOM 1074 N N . ASN A 1 135 ? 13.436 -0.696 11.578 1.00 91.62 135 ASN A N 1
ATOM 1075 C CA . ASN A 1 135 ? 14.786 -0.119 11.541 1.00 91.62 135 ASN A CA 1
ATOM 1076 C C . ASN A 1 135 ? 15.878 -1.166 11.266 1.00 91.62 135 ASN A C 1
ATOM 1078 O O . ASN A 1 135 ? 16.936 -0.805 10.750 1.00 91.62 135 ASN A O 1
ATOM 1082 N N . LYS A 1 136 ? 15.654 -2.439 11.622 1.00 91.69 136 LYS A N 1
ATOM 1083 C CA . LYS A 1 136 ? 16.548 -3.546 11.261 1.00 91.69 136 LYS A CA 1
ATOM 1084 C C . LYS A 1 136 ? 16.529 -3.762 9.749 1.00 91.69 136 LYS A C 1
ATOM 1086 O O . LYS A 1 136 ? 17.589 -3.734 9.131 1.00 91.69 136 LYS A O 1
ATOM 1091 N N . GLU A 1 137 ? 15.339 -3.877 9.163 1.00 91.44 137 GLU A N 1
ATOM 1092 C CA . GLU A 1 137 ? 15.187 -4.079 7.717 1.00 91.44 137 GLU A CA 1
ATOM 1093 C C . GLU A 1 137 ? 15.546 -2.832 6.893 1.00 91.44 137 GLU A C 1
ATOM 1095 O O . GLU A 1 137 ? 15.993 -2.954 5.758 1.00 91.44 137 GLU A O 1
ATOM 1100 N N . ASN A 1 138 ? 15.482 -1.627 7.472 1.00 91.38 138 ASN A N 1
ATOM 1101 C CA . ASN A 1 138 ? 15.977 -0.403 6.827 1.00 91.38 138 ASN A CA 1
ATOM 1102 C C . ASN A 1 138 ? 17.490 -0.449 6.506 1.00 91.38 138 ASN A C 1
ATOM 1104 O O . ASN A 1 138 ? 17.965 0.294 5.654 1.00 91.38 138 ASN A O 1
ATOM 1108 N N . LYS A 1 139 ? 18.264 -1.313 7.179 1.00 89.62 139 LYS A N 1
ATOM 1109 C CA . LYS A 1 139 ? 19.701 -1.505 6.910 1.00 89.62 139 LYS A CA 1
ATOM 1110 C C . LYS A 1 139 ? 19.982 -2.549 5.826 1.00 89.62 139 LYS A C 1
ATOM 1112 O O . LYS A 1 139 ? 21.147 -2.823 5.545 1.00 89.62 139 LYS A O 1
ATOM 1117 N N . ASN A 1 140 ? 18.950 -3.177 5.265 1.00 86.81 140 ASN A N 1
ATOM 1118 C CA . ASN A 1 140 ? 19.114 -4.214 4.258 1.00 86.81 140 ASN A CA 1
ATOM 1119 C C . ASN A 1 140 ? 19.732 -3.618 2.982 1.00 86.81 140 ASN A C 1
ATOM 1121 O O . ASN A 1 140 ? 19.208 -2.656 2.428 1.00 86.81 140 ASN A O 1
ATOM 1125 N N . ALA A 1 141 ? 20.830 -4.209 2.503 1.00 80.81 141 ALA A N 1
ATOM 1126 C CA . ALA A 1 141 ? 21.547 -3.746 1.312 1.00 80.81 141 ALA A CA 1
ATOM 1127 C C . ALA A 1 141 ? 20.707 -3.823 0.024 1.00 80.81 141 ALA A C 1
ATOM 1129 O O . ALA A 1 141 ? 21.000 -3.126 -0.943 1.00 80.81 141 ALA A O 1
ATOM 1130 N N . SER A 1 142 ? 19.660 -4.652 0.021 1.00 81.12 142 SER A N 1
ATOM 1131 C CA . SER A 1 142 ? 18.729 -4.790 -1.106 1.00 81.12 142 SER A CA 1
ATOM 1132 C C . SER A 1 142 ? 17.735 -3.628 -1.187 1.00 81.12 142 SER A C 1
ATOM 1134 O O . SER A 1 142 ? 17.086 -3.439 -2.210 1.00 81.12 142 SER A O 1
ATOM 1136 N N . LEU A 1 143 ? 17.589 -2.840 -0.114 1.00 84.81 143 LEU A N 1
ATOM 1137 C CA . LEU A 1 143 ? 16.631 -1.746 -0.071 1.00 84.81 143 LEU A CA 1
ATOM 1138 C C . LEU A 1 143 ? 17.105 -0.592 -0.959 1.00 84.81 143 LEU A C 1
ATOM 1140 O O . LEU A 1 143 ? 18.166 -0.009 -0.744 1.00 84.81 143 LEU A O 1
ATOM 1144 N N . LYS A 1 144 ? 16.284 -0.232 -1.945 1.00 81.06 144 LYS A N 1
ATOM 1145 C CA . LYS A 1 144 ? 16.649 0.766 -2.955 1.00 81.06 144 LYS A CA 1
ATOM 1146 C C . LYS A 1 144 ? 16.812 2.183 -2.394 1.00 81.06 144 LYS A C 1
ATOM 1148 O O . LYS A 1 144 ? 17.674 2.923 -2.865 1.00 81.06 144 LYS A O 1
ATOM 1153 N N . TYR A 1 145 ? 15.990 2.567 -1.414 1.00 84.00 145 TYR A N 1
ATOM 1154 C CA . TYR A 1 145 ? 15.997 3.906 -0.818 1.00 84.00 145 TYR A CA 1
ATOM 1155 C C . TYR A 1 145 ? 15.947 3.835 0.720 1.00 84.00 145 TYR A C 1
ATOM 1157 O O . TYR A 1 145 ? 14.901 4.089 1.321 1.00 84.00 145 TYR A O 1
ATOM 1165 N N . PRO A 1 146 ? 17.060 3.491 1.391 1.00 86.00 146 PRO A N 1
ATOM 1166 C CA . PRO A 1 146 ? 17.090 3.421 2.847 1.00 86.00 146 PRO A CA 1
ATOM 1167 C C . PRO A 1 146 ? 16.873 4.800 3.481 1.00 86.00 146 PRO A C 1
ATOM 1169 O O . PRO A 1 146 ? 17.393 5.817 3.011 1.00 86.00 146 PRO A O 1
ATOM 1172 N N . LEU A 1 147 ? 16.123 4.838 4.584 1.00 87.00 147 LEU A N 1
ATOM 1173 C CA . LEU A 1 147 ? 15.947 6.059 5.365 1.00 87.00 147 LEU A CA 1
ATOM 1174 C C . LEU A 1 147 ? 17.244 6.443 6.077 1.00 87.00 147 LEU A C 1
ATOM 1176 O O . LEU A 1 147 ? 17.929 5.605 6.671 1.00 87.00 147 LEU A O 1
ATOM 1180 N N . LYS A 1 148 ? 17.529 7.747 6.096 1.00 84.19 148 LYS A N 1
ATOM 1181 C CA . LYS A 1 148 ? 18.643 8.323 6.853 1.00 84.19 148 LYS A CA 1
ATOM 1182 C C . LYS A 1 148 ? 18.289 8.373 8.342 1.00 84.19 148 LYS A C 1
ATOM 1184 O O . LYS A 1 148 ? 17.686 9.327 8.822 1.00 84.19 148 LYS A O 1
ATOM 1189 N N . GLY A 1 149 ? 18.699 7.346 9.081 1.00 85.38 149 GLY A N 1
ATOM 1190 C CA . GLY A 1 149 ? 18.527 7.267 10.533 1.00 85.38 149 GLY A CA 1
ATOM 1191 C C . GLY A 1 149 ? 17.343 6.402 10.968 1.00 85.38 149 GLY A C 1
ATOM 1192 O O . GLY A 1 149 ? 16.947 5.473 10.269 1.00 85.38 149 GLY A O 1
ATOM 1193 N N . LYS A 1 150 ? 16.836 6.661 12.180 1.00 87.50 150 LYS A N 1
ATOM 1194 C CA . LYS A 1 150 ? 15.718 5.910 12.773 1.00 87.50 150 LYS A CA 1
ATOM 1195 C C . LYS A 1 150 ? 14.377 6.530 12.388 1.00 87.50 150 LYS A C 1
ATOM 1197 O O . LYS A 1 150 ? 14.277 7.751 12.353 1.00 87.50 150 LYS A O 1
ATOM 1202 N N . ILE A 1 151 ? 13.355 5.689 12.235 1.00 89.06 151 ILE A N 1
ATOM 1203 C CA . ILE A 1 151 ? 11.964 6.102 11.976 1.00 89.06 151 ILE A CA 1
ATOM 1204 C C . ILE A 1 151 ? 11.426 6.977 13.118 1.00 89.06 151 ILE A C 1
ATOM 1206 O O . ILE A 1 151 ? 11.386 6.551 14.282 1.00 89.06 151 ILE A O 1
ATOM 1210 N N . LYS A 1 152 ? 10.962 8.175 12.770 1.00 86.75 152 LYS A N 1
ATOM 1211 C CA . LYS A 1 152 ? 10.361 9.171 13.663 1.00 86.75 152 LYS A CA 1
ATOM 1212 C C . LYS A 1 152 ? 8.900 9.423 13.319 1.00 86.75 152 LYS A C 1
ATOM 1214 O O . LYS A 1 152 ? 8.081 9.463 14.237 1.00 86.75 152 LYS A O 1
ATOM 1219 N N . THR A 1 153 ? 8.579 9.575 12.036 1.00 85.94 153 THR A N 1
ATOM 1220 C CA . THR A 1 153 ? 7.234 9.955 11.578 1.00 85.94 153 THR A CA 1
ATOM 1221 C C . THR A 1 153 ? 6.451 8.768 11.016 1.00 85.94 153 THR A C 1
ATOM 1223 O O . THR A 1 153 ? 7.009 7.718 10.689 1.00 85.94 153 THR A O 1
ATOM 1226 N N . VAL A 1 154 ? 5.126 8.923 10.934 1.00 86.19 154 VAL A N 1
ATOM 1227 C CA . VAL A 1 154 ? 4.244 7.938 10.288 1.00 86.19 154 VAL A CA 1
ATOM 1228 C C . VAL A 1 154 ? 4.543 7.865 8.788 1.00 86.19 154 VAL A C 1
ATOM 1230 O O . VAL A 1 154 ? 4.614 6.767 8.242 1.00 86.19 154 VAL A O 1
ATOM 1233 N N . ASP A 1 155 ? 4.827 9.000 8.149 1.00 82.56 155 ASP A N 1
ATOM 1234 C CA . ASP A 1 155 ? 5.169 9.064 6.723 1.00 82.56 155 ASP A CA 1
ATOM 1235 C C . ASP A 1 155 ? 6.432 8.251 6.410 1.00 82.56 155 ASP A C 1
ATOM 1237 O O . ASP A 1 155 ? 6.451 7.462 5.471 1.00 82.56 155 ASP A O 1
ATOM 1241 N N . GLU A 1 156 ? 7.477 8.375 7.236 1.00 87.44 156 GLU A N 1
ATOM 1242 C CA . GLU A 1 156 ? 8.709 7.583 7.118 1.00 87.44 156 GLU A CA 1
ATOM 1243 C C . GLU A 1 156 ? 8.429 6.079 7.240 1.00 87.44 156 GLU A C 1
ATOM 1245 O O . GLU A 1 156 ? 8.999 5.260 6.516 1.00 87.44 156 GLU A O 1
ATOM 1250 N N . ARG A 1 157 ? 7.509 5.700 8.132 1.00 89.62 157 ARG A N 1
ATOM 1251 C CA . ARG A 1 157 ? 7.057 4.313 8.250 1.00 89.62 157 ARG A CA 1
ATOM 1252 C C . ARG A 1 157 ? 6.339 3.846 6.985 1.00 89.62 157 ARG A C 1
ATOM 1254 O O . ARG A 1 157 ? 6.668 2.775 6.485 1.00 89.62 157 ARG A O 1
ATOM 1261 N N . ILE A 1 158 ? 5.379 4.614 6.469 1.00 88.62 158 ILE A N 1
ATOM 1262 C CA . ILE A 1 158 ? 4.627 4.259 5.253 1.00 88.62 158 ILE A CA 1
ATOM 1263 C C . ILE A 1 158 ? 5.579 4.140 4.063 1.00 88.62 158 ILE A C 1
ATOM 1265 O O . ILE A 1 158 ? 5.499 3.182 3.295 1.00 88.62 158 ILE A O 1
ATOM 1269 N N . PHE A 1 159 ? 6.524 5.072 3.953 1.00 86.88 159 PHE A N 1
ATOM 1270 C CA . PHE A 1 159 ? 7.574 5.063 2.945 1.00 86.88 159 PHE A CA 1
ATOM 1271 C C . PHE A 1 159 ? 8.371 3.752 2.965 1.00 86.88 159 PHE A C 1
ATOM 1273 O O . PHE A 1 159 ? 8.582 3.143 1.915 1.00 86.88 159 PHE A O 1
ATOM 1280 N N . LEU A 1 160 ? 8.765 3.273 4.149 1.00 91.31 160 LEU A N 1
ATOM 1281 C CA . LEU A 1 160 ? 9.439 1.982 4.284 1.00 91.31 160 LEU A CA 1
ATOM 1282 C C . LEU A 1 160 ? 8.524 0.792 4.000 1.00 91.31 160 LEU A C 1
ATOM 1284 O O . LEU A 1 160 ? 8.953 -0.116 3.299 1.00 91.31 160 LEU A O 1
ATOM 1288 N N . ILE A 1 161 ? 7.276 0.791 4.477 1.00 92.06 161 ILE A N 1
ATOM 1289 C CA . ILE A 1 161 ? 6.325 -0.303 4.210 1.00 92.06 161 ILE A CA 1
ATOM 1290 C C . ILE A 1 161 ? 6.114 -0.483 2.704 1.00 92.06 161 ILE A C 1
ATOM 1292 O O . ILE A 1 161 ? 6.144 -1.613 2.216 1.00 92.06 161 ILE A O 1
ATOM 1296 N N . ILE A 1 162 ? 5.968 0.615 1.954 1.00 90.19 162 ILE A N 1
ATOM 1297 C CA . ILE A 1 162 ? 5.860 0.545 0.494 1.00 90.19 162 ILE A CA 1
ATOM 1298 C C . ILE A 1 162 ? 7.110 -0.108 -0.097 1.00 90.19 162 ILE A C 1
ATOM 1300 O O . ILE A 1 162 ? 6.991 -1.020 -0.909 1.00 90.19 162 ILE A O 1
ATOM 1304 N N . GLN A 1 163 ? 8.306 0.304 0.322 1.00 89.56 163 GLN A N 1
ATOM 1305 C CA . GLN A 1 163 ? 9.535 -0.294 -0.195 1.00 89.56 163 GLN A CA 1
ATOM 1306 C C . GLN A 1 163 ? 9.697 -1.764 0.184 1.00 89.56 163 GLN A C 1
ATOM 1308 O O . GLN A 1 163 ? 10.084 -2.558 -0.665 1.00 89.56 163 GLN A O 1
ATOM 1313 N N . PHE A 1 164 ? 9.377 -2.147 1.419 1.00 91.75 164 PHE A N 1
ATOM 1314 C CA . PHE A 1 164 ? 9.439 -3.537 1.866 1.00 91.75 164 PHE A CA 1
ATOM 1315 C C . PHE A 1 164 ? 8.502 -4.425 1.057 1.00 91.75 164 PHE A C 1
ATOM 1317 O O . PHE A 1 164 ? 8.896 -5.516 0.657 1.00 91.75 164 PHE A O 1
ATOM 1324 N N . MET A 1 165 ? 7.303 -3.936 0.744 1.00 90.69 165 MET A N 1
ATOM 1325 C CA . MET A 1 165 ? 6.386 -4.621 -0.160 1.00 90.69 165 MET A CA 1
ATOM 1326 C C . MET A 1 165 ? 6.975 -4.754 -1.570 1.00 90.69 165 MET A C 1
ATOM 1328 O O . MET A 1 165 ? 6.980 -5.857 -2.111 1.00 90.69 165 MET A O 1
ATOM 1332 N N . LEU A 1 166 ? 7.518 -3.676 -2.143 1.00 88.19 166 LEU A N 1
ATOM 1333 C CA . LEU A 1 166 ? 8.078 -3.695 -3.499 1.00 88.19 166 LEU A CA 1
ATOM 1334 C C . LEU A 1 166 ? 9.342 -4.561 -3.627 1.00 88.19 166 LEU A C 1
ATOM 1336 O O . LEU A 1 166 ? 9.591 -5.126 -4.694 1.00 88.19 166 LEU A O 1
ATOM 1340 N N . GLU A 1 167 ? 10.115 -4.677 -2.549 1.00 87.06 167 GLU A N 1
ATOM 1341 C CA . GLU A 1 167 ? 11.311 -5.521 -2.458 1.00 87.06 167 GLU A CA 1
ATOM 1342 C C . GLU A 1 167 ? 10.987 -6.960 -2.013 1.00 87.06 167 GLU A C 1
ATOM 1344 O O . GLU A 1 167 ? 11.821 -7.856 -2.109 1.00 87.06 167 GLU A O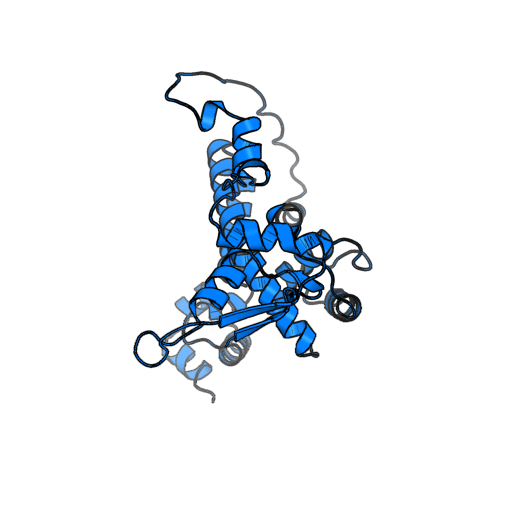 1
ATOM 1349 N N . GLY A 1 168 ? 9.764 -7.214 -1.538 1.00 86.50 168 GLY A N 1
ATOM 1350 C CA . GLY A 1 168 ? 9.351 -8.513 -1.008 1.00 86.50 168 GLY A CA 1
ATOM 1351 C C . GLY A 1 168 ? 10.046 -8.899 0.302 1.00 86.50 168 GLY A C 1
ATOM 1352 O O . GLY A 1 168 ? 10.273 -10.085 0.542 1.00 86.50 168 GLY A O 1
ATOM 1353 N N . ILE A 1 169 ? 10.395 -7.916 1.136 1.00 88.56 169 ILE A N 1
ATOM 1354 C CA . ILE A 1 169 ? 11.010 -8.128 2.450 1.00 88.56 169 ILE A CA 1
ATOM 1355 C C . ILE A 1 169 ? 9.969 -8.689 3.425 1.00 88.56 169 ILE A C 1
ATOM 1357 O O . ILE A 1 169 ? 8.859 -8.171 3.551 1.00 88.56 169 ILE A O 1
ATOM 1361 N N . THR A 1 170 ? 10.353 -9.748 4.137 1.00 89.12 170 THR A N 1
ATOM 1362 C CA . THR A 1 170 ? 9.531 -10.413 5.154 1.00 89.12 170 THR A CA 1
ATOM 1363 C C . THR A 1 170 ? 10.168 -10.303 6.532 1.00 89.12 170 THR A C 1
ATOM 1365 O O . THR A 1 170 ? 11.388 -10.382 6.664 1.00 89.12 170 THR A O 1
ATOM 1368 N N . PHE A 1 171 ? 9.346 -10.200 7.568 1.00 89.94 171 PHE A N 1
ATOM 1369 C CA . PHE A 1 171 ? 9.765 -10.065 8.957 1.00 89.94 171 PHE A CA 1
ATOM 1370 C C . PHE A 1 171 ? 9.741 -11.415 9.673 1.00 89.94 171 PHE A C 1
ATOM 1372 O O . PHE A 1 171 ? 8.819 -12.208 9.497 1.00 89.94 171 PHE A O 1
ATOM 1379 N N . SER A 1 172 ? 10.738 -11.661 10.527 1.00 89.06 172 SER A N 1
ATOM 1380 C CA . SER A 1 172 ? 10.826 -12.904 11.308 1.00 89.06 172 SER A CA 1
ATOM 1381 C C . SER A 1 172 ? 9.695 -13.054 12.330 1.00 89.06 172 SER A C 1
ATOM 1383 O O . SER A 1 172 ? 9.313 -14.173 12.651 1.00 89.06 172 SER A O 1
ATOM 1385 N N . GLU A 1 173 ? 9.170 -11.944 12.859 1.00 89.19 173 GLU A N 1
ATOM 1386 C CA . GLU A 1 173 ? 8.102 -11.960 13.859 1.00 89.19 173 GLU A CA 1
ATOM 1387 C C . GLU A 1 173 ? 6.717 -11.986 13.179 1.00 89.19 173 GLU A C 1
ATOM 1389 O O . GLU A 1 173 ? 6.350 -11.008 12.515 1.00 89.19 173 GLU A O 1
ATOM 1394 N N . PRO A 1 174 ? 5.901 -13.046 13.368 1.00 88.69 174 PRO A N 1
ATOM 1395 C CA . PRO A 1 174 ? 4.623 -13.199 12.663 1.00 88.69 174 PRO A CA 1
ATOM 1396 C C . PRO A 1 174 ? 3.620 -12.079 12.948 1.00 88.69 174 PRO A C 1
ATOM 1398 O O . PRO A 1 174 ? 2.875 -11.665 12.061 1.00 88.69 174 PRO A O 1
ATOM 1401 N N . LYS A 1 175 ? 3.618 -11.550 14.179 1.00 88.62 175 LYS A N 1
ATOM 1402 C CA . LYS A 1 175 ? 2.744 -10.441 14.580 1.00 88.62 175 LYS A CA 1
ATOM 1403 C C . LYS A 1 175 ? 3.053 -9.171 13.784 1.00 88.62 175 LYS A C 1
ATOM 1405 O O . LYS A 1 175 ? 2.134 -8.531 13.277 1.00 88.62 175 LYS A O 1
ATOM 1410 N N . ILE A 1 176 ? 4.339 -8.846 13.631 1.00 89.06 176 ILE A N 1
ATOM 1411 C CA . ILE A 1 176 ? 4.797 -7.699 12.838 1.00 89.06 176 ILE A CA 1
ATOM 1412 C C . ILE A 1 176 ? 4.486 -7.929 11.360 1.00 89.06 176 ILE A C 1
ATOM 1414 O O . ILE A 1 176 ? 3.945 -7.039 10.713 1.00 89.06 176 ILE A O 1
ATOM 1418 N N . GLN A 1 177 ? 4.742 -9.132 10.837 1.00 91.56 177 GLN A N 1
ATOM 1419 C CA . GLN A 1 177 ? 4.416 -9.458 9.448 1.00 91.56 177 GLN A CA 1
ATOM 1420 C C . GLN A 1 177 ? 2.918 -9.296 9.154 1.00 91.56 177 GLN A C 1
ATOM 1422 O O . GLN A 1 177 ? 2.552 -8.724 8.129 1.00 91.56 177 GLN A O 1
ATOM 1427 N N . SER A 1 178 ? 2.046 -9.774 10.046 1.00 88.75 178 SER A N 1
ATOM 1428 C CA . SER A 1 178 ? 0.596 -9.633 9.892 1.00 88.75 178 SER A CA 1
ATOM 1429 C C . SER A 1 178 ? 0.160 -8.167 9.914 1.00 88.75 178 SER A C 1
ATOM 1431 O O . SER A 1 178 ? -0.638 -7.767 9.069 1.00 88.75 178 SER A O 1
ATOM 1433 N N . ALA A 1 179 ? 0.699 -7.361 10.834 1.00 87.94 179 ALA A N 1
ATOM 1434 C CA . ALA A 1 179 ? 0.409 -5.929 10.906 1.00 87.94 179 ALA A CA 1
ATOM 1435 C C . ALA A 1 179 ? 0.857 -5.195 9.630 1.00 87.94 179 ALA A C 1
ATOM 1437 O O . ALA A 1 179 ? 0.062 -4.501 9.001 1.00 87.94 179 ALA A O 1
ATOM 1438 N N . VAL A 1 180 ? 2.093 -5.433 9.175 1.00 90.25 180 VAL A N 1
ATOM 1439 C CA . VAL A 1 180 ? 2.615 -4.840 7.934 1.00 90.25 180 VAL A CA 1
ATOM 1440 C C . VAL A 1 180 ? 1.786 -5.272 6.721 1.00 90.25 180 VAL A C 1
ATOM 1442 O O . VAL A 1 180 ? 1.529 -4.454 5.841 1.00 90.25 180 VAL A O 1
ATOM 1445 N N . ASN A 1 181 ? 1.318 -6.524 6.665 1.00 90.69 181 ASN A N 1
ATOM 1446 C CA . ASN A 1 181 ? 0.451 -7.001 5.584 1.00 90.69 181 ASN A CA 1
ATOM 1447 C C . ASN A 1 181 ? -0.912 -6.294 5.573 1.00 90.69 181 ASN A C 1
ATOM 1449 O O . ASN A 1 181 ? -1.405 -5.938 4.501 1.00 90.69 181 ASN A O 1
ATOM 1453 N N . GLN A 1 182 ? -1.517 -6.081 6.745 1.00 89.19 182 GLN A N 1
ATOM 1454 C CA . GLN A 1 182 ? -2.768 -5.329 6.873 1.00 89.19 182 GLN A CA 1
ATOM 1455 C C . GLN A 1 182 ? -2.592 -3.897 6.359 1.00 89.19 182 GLN A C 1
ATOM 1457 O O . GLN A 1 182 ? -3.339 -3.465 5.479 1.00 89.19 182 GLN A O 1
ATOM 1462 N N . ASP A 1 183 ? -1.545 -3.207 6.808 1.00 90.62 183 ASP A N 1
ATOM 1463 C CA . ASP A 1 183 ? -1.261 -1.839 6.370 1.00 90.62 183 ASP A CA 1
ATOM 1464 C C . ASP A 1 183 ? -0.916 -1.766 4.887 1.00 90.62 183 ASP A C 1
ATOM 1466 O O . ASP A 1 183 ? -1.355 -0.860 4.184 1.00 90.62 183 ASP A O 1
ATOM 1470 N N . THR A 1 184 ? -0.184 -2.754 4.373 1.00 91.19 184 THR A N 1
ATOM 1471 C CA . THR A 1 184 ? 0.130 -2.863 2.945 1.00 91.19 184 THR A CA 1
ATOM 1472 C C . THR A 1 184 ? -1.144 -2.935 2.106 1.00 91.19 184 THR A C 1
ATOM 1474 O O . THR A 1 184 ? -1.227 -2.284 1.066 1.00 91.19 184 THR A O 1
ATOM 1477 N N . ASN A 1 185 ? -2.167 -3.674 2.546 1.00 89.94 185 ASN A N 1
ATOM 1478 C CA . ASN A 1 185 ? -3.439 -3.749 1.825 1.00 89.94 185 ASN A CA 1
ATOM 1479 C C . ASN A 1 185 ? -4.171 -2.398 1.809 1.00 89.94 185 ASN A C 1
ATOM 1481 O O . ASN A 1 185 ? -4.678 -1.998 0.759 1.00 89.94 185 ASN A O 1
ATOM 1485 N N . ILE A 1 186 ? -4.165 -1.673 2.932 1.00 88.25 186 ILE A N 1
ATOM 1486 C CA . ILE A 1 186 ? -4.714 -0.310 3.031 1.00 88.25 186 ILE A CA 1
ATOM 1487 C C . ILE A 1 186 ? -3.954 0.628 2.079 1.00 88.25 186 ILE A C 1
ATOM 1489 O O . ILE A 1 186 ? -4.560 1.321 1.257 1.00 88.25 186 ILE A O 1
ATOM 1493 N N . ILE A 1 187 ? -2.620 0.587 2.111 1.00 88.50 187 ILE A N 1
ATOM 1494 C CA . ILE A 1 187 ? -1.744 1.390 1.251 1.00 88.50 187 ILE A CA 1
ATOM 1495 C C . ILE A 1 187 ? -1.988 1.097 -0.230 1.00 88.50 187 ILE A C 1
ATOM 1497 O O . ILE A 1 187 ? -2.066 2.024 -1.032 1.00 88.50 187 ILE A O 1
ATOM 1501 N N . ILE A 1 188 ? -2.160 -0.165 -0.621 1.00 88.06 188 ILE A N 1
ATOM 1502 C CA . ILE A 1 188 ? -2.446 -0.529 -2.014 1.00 88.06 188 ILE A CA 1
ATOM 1503 C C . ILE A 1 188 ? -3.822 -0.013 -2.437 1.00 88.06 188 ILE A C 1
ATOM 1505 O O . ILE A 1 188 ? -3.950 0.533 -3.538 1.00 88.06 188 ILE A O 1
ATOM 1509 N N . LEU A 1 189 ? -4.842 -0.162 -1.589 1.00 85.50 189 LEU A N 1
ATOM 1510 C CA . LEU A 1 189 ? -6.207 0.267 -1.885 1.00 85.50 189 LEU A CA 1
ATOM 1511 C C . LEU A 1 189 ? -6.277 1.780 -2.125 1.00 85.50 189 LEU A C 1
ATOM 1513 O O . LEU A 1 189 ? -6.714 2.221 -3.194 1.00 85.50 189 LEU A O 1
ATOM 1517 N N . HIS A 1 190 ? -5.818 2.572 -1.156 1.00 83.88 190 HIS A N 1
ATOM 1518 C CA . HIS A 1 190 ? -5.876 4.030 -1.241 1.00 83.88 190 HIS A CA 1
ATOM 1519 C C . HIS A 1 190 ? -4.801 4.580 -2.175 1.00 83.88 190 HIS A C 1
ATOM 1521 O O . HIS A 1 190 ? -5.098 5.412 -3.032 1.00 83.88 190 HIS A O 1
ATOM 1527 N N . GLY A 1 191 ? -3.581 4.047 -2.115 1.00 82.81 191 GLY A N 1
ATOM 1528 C CA . GLY A 1 191 ? -2.474 4.501 -2.948 1.00 82.81 191 GLY A CA 1
ATOM 1529 C C . GLY A 1 191 ? -2.722 4.301 -4.440 1.00 82.81 191 GLY A C 1
ATOM 1530 O O . GLY A 1 191 ? -2.385 5.175 -5.234 1.00 82.81 191 GLY A O 1
ATOM 1531 N N . SER A 1 192 ? -3.413 3.224 -4.838 1.00 85.50 192 SER A N 1
ATOM 1532 C CA . SER A 1 192 ? -3.822 3.034 -6.238 1.00 85.50 192 SER A CA 1
ATOM 1533 C C . SER A 1 192 ? -4.741 4.158 -6.726 1.00 85.50 192 SER A C 1
ATOM 1535 O O . SER A 1 192 ? -4.622 4.605 -7.866 1.00 85.50 192 SER A O 1
ATOM 1537 N N . ARG A 1 193 ? -5.674 4.603 -5.875 1.00 79.56 193 ARG A N 1
ATOM 1538 C CA . ARG A 1 193 ? -6.642 5.659 -6.206 1.00 79.56 193 ARG A CA 1
ATOM 1539 C C . ARG A 1 193 ? -5.966 7.024 -6.260 1.00 79.56 193 ARG A C 1
ATOM 1541 O O . ARG A 1 193 ? -6.192 7.766 -7.213 1.00 79.56 193 ARG A O 1
ATOM 1548 N N . ILE A 1 194 ? -5.101 7.309 -5.286 1.00 78.75 194 ILE A N 1
ATOM 1549 C CA . ILE A 1 194 ? -4.299 8.537 -5.238 1.00 78.75 194 ILE A CA 1
ATOM 1550 C C . ILE A 1 194 ? -3.443 8.638 -6.501 1.00 78.75 194 ILE A C 1
ATOM 1552 O O . ILE A 1 194 ? -3.510 9.640 -7.206 1.00 78.75 194 ILE A O 1
ATOM 1556 N N . LEU A 1 195 ? -2.705 7.579 -6.849 1.00 77.56 195 LEU A N 1
ATOM 1557 C CA . LEU A 1 195 ? -1.844 7.575 -8.031 1.00 77.56 195 LEU A CA 1
ATOM 1558 C C . LEU A 1 195 ? -2.631 7.719 -9.332 1.00 77.56 195 LEU A C 1
ATOM 1560 O O . LEU A 1 195 ? -2.188 8.452 -10.209 1.00 77.56 195 LEU A O 1
ATOM 1564 N N . LYS A 1 196 ? -3.813 7.100 -9.455 1.00 79.62 196 LYS A N 1
ATOM 1565 C CA . LYS A 1 196 ? -4.687 7.319 -10.618 1.00 79.62 196 LYS A CA 1
ATOM 1566 C C . LYS A 1 196 ? -5.077 8.795 -10.755 1.00 79.62 196 LYS A C 1
ATOM 1568 O O . LYS A 1 196 ? -4.988 9.353 -11.843 1.00 79.62 196 LYS A O 1
ATOM 1573 N N . CYS A 1 197 ? -5.413 9.444 -9.643 1.00 76.25 197 CYS A N 1
ATOM 1574 C CA . CYS A 1 197 ? -5.726 10.868 -9.635 1.00 76.25 197 CYS A CA 1
ATOM 1575 C C . CYS A 1 197 ? -4.502 11.744 -9.963 1.00 76.25 197 CYS A C 1
ATOM 1577 O O . CYS A 1 197 ? -4.623 12.734 -10.681 1.00 76.25 197 CYS A O 1
ATOM 1579 N N . VAL A 1 198 ? -3.309 11.375 -9.480 1.00 73.44 198 VAL A N 1
ATOM 1580 C CA . VAL A 1 198 ? -2.048 12.051 -9.834 1.00 73.44 198 VAL A CA 1
ATOM 1581 C C . VAL A 1 198 ? -1.763 11.919 -11.332 1.00 73.44 198 VAL A C 1
ATOM 1583 O O . VAL A 1 198 ? -1.395 12.908 -11.954 1.00 73.44 198 VAL A O 1
ATOM 1586 N N . ILE A 1 199 ? -1.981 10.740 -11.924 1.00 75.44 199 ILE A N 1
ATOM 1587 C CA . ILE A 1 199 ? -1.827 10.500 -13.368 1.00 75.44 199 ILE A CA 1
ATOM 1588 C C . ILE A 1 199 ? -2.738 11.435 -14.170 1.00 75.44 199 ILE A C 1
ATOM 1590 O O . ILE A 1 199 ? -2.259 12.103 -15.082 1.00 75.44 199 ILE A O 1
ATOM 1594 N N . GLU A 1 200 ? -4.018 11.532 -13.803 1.00 73.69 200 GLU A N 1
ATOM 1595 C CA . GLU A 1 200 ? -4.977 12.445 -14.443 1.00 73.69 200 GLU A CA 1
ATOM 1596 C C . GLU A 1 200 ? -4.525 13.912 -14.329 1.00 73.69 200 GLU A C 1
ATOM 1598 O O . GLU A 1 200 ? -4.527 14.644 -15.316 1.00 73.69 200 GLU A O 1
ATOM 1603 N N . CYS A 1 201 ? -4.030 14.338 -13.162 1.00 70.94 201 CYS A N 1
ATOM 1604 C CA . CYS A 1 201 ? -3.475 15.684 -12.999 1.00 70.94 201 CYS A CA 1
ATOM 1605 C C . CYS A 1 201 ? -2.213 15.931 -13.837 1.00 70.94 201 CYS A C 1
ATOM 1607 O O . CYS A 1 201 ? -2.021 17.037 -14.339 1.00 70.94 201 CYS A O 1
ATOM 1609 N N . CYS A 1 202 ? -1.330 14.939 -13.963 1.00 70.56 202 CYS A N 1
ATOM 1610 C CA . CYS A 1 202 ? -0.122 15.050 -14.779 1.00 70.56 202 CYS A CA 1
ATOM 1611 C C . CYS A 1 202 ? -0.445 15.110 -16.278 1.00 70.56 202 CYS A C 1
ATOM 1613 O O . CYS A 1 202 ? 0.242 15.829 -17.003 1.00 70.56 202 CYS A O 1
ATOM 1615 N N . LEU A 1 203 ? -1.488 14.397 -16.724 1.00 74.00 203 LEU A N 1
ATOM 1616 C CA . LEU A 1 203 ? -2.002 14.472 -18.095 1.00 74.00 203 LEU A CA 1
ATOM 1617 C C . LEU A 1 203 ? -2.489 15.886 -18.419 1.00 74.00 203 LEU A C 1
ATOM 1619 O O . LEU A 1 203 ? -2.061 16.457 -19.419 1.00 74.00 203 LEU A O 1
ATOM 1623 N N . GLU A 1 204 ? -3.301 16.474 -17.539 1.00 75.62 204 GLU A N 1
ATOM 1624 C CA . GLU A 1 204 ? -3.833 17.828 -17.734 1.00 75.62 204 GLU A CA 1
ATOM 1625 C C . GLU A 1 204 ? -2.723 18.889 -17.735 1.00 75.62 204 GLU A C 1
ATOM 1627 O O . GLU A 1 204 ? -2.693 19.790 -18.571 1.00 75.62 204 GLU A O 1
ATOM 1632 N N . LYS A 1 205 ? -1.745 18.747 -16.832 1.00 69.88 205 LYS A N 1
ATOM 1633 C CA . LYS A 1 205 ? -0.582 19.643 -16.749 1.00 69.88 205 LYS A CA 1
ATOM 1634 C C . LYS A 1 205 ? 0.433 19.455 -17.878 1.00 69.88 205 LYS A C 1
ATOM 1636 O O . LYS A 1 205 ? 1.372 20.241 -17.957 1.00 69.88 205 LYS A O 1
ATOM 1641 N N . LYS A 1 206 ? 0.274 18.428 -18.722 1.00 78.81 206 LYS A N 1
ATOM 1642 C CA . LYS A 1 206 ? 1.210 18.066 -19.799 1.00 78.81 206 LYS A CA 1
ATOM 1643 C C . LYS A 1 206 ? 2.659 17.916 -19.314 1.00 78.81 206 LYS A C 1
ATOM 1645 O O . LYS A 1 206 ? 3.588 18.272 -20.030 1.00 78.81 206 LYS A O 1
ATOM 1650 N N . ASP A 1 207 ? 2.857 17.369 -18.112 1.00 72.62 207 ASP A N 1
ATOM 1651 C CA . ASP A 1 207 ? 4.192 17.050 -17.587 1.00 72.62 207 ASP A CA 1
ATOM 1652 C C . ASP A 1 207 ? 4.526 15.576 -17.886 1.00 72.62 207 ASP A C 1
ATOM 1654 O O . ASP A 1 207 ? 4.097 14.680 -17.145 1.00 72.62 207 ASP A O 1
ATOM 1658 N N . PRO A 1 208 ? 5.291 15.282 -18.957 1.00 72.50 208 PRO A N 1
ATOM 1659 C CA . PRO A 1 208 ? 5.574 13.908 -19.363 1.00 72.50 208 PRO A CA 1
ATOM 1660 C C . PRO A 1 208 ? 6.463 13.168 -18.357 1.00 72.50 208 PRO A C 1
ATOM 1662 O O . PRO A 1 208 ? 6.383 11.942 -18.243 1.00 72.50 208 PRO A O 1
ATOM 1665 N N . VAL A 1 209 ? 7.306 13.888 -17.607 1.00 74.12 209 VAL A N 1
ATOM 1666 C CA . VAL A 1 209 ? 8.220 13.285 -16.634 1.00 74.12 209 VAL A CA 1
ATOM 1667 C C . VAL A 1 209 ? 7.430 12.845 -15.410 1.00 74.12 209 VAL A C 1
ATOM 1669 O O . VAL A 1 209 ? 7.523 11.682 -15.011 1.00 74.12 209 VAL A O 1
ATOM 1672 N N . ALA A 1 210 ? 6.615 13.733 -14.838 1.00 69.81 210 ALA A N 1
ATOM 1673 C CA . ALA A 1 210 ? 5.751 13.393 -13.711 1.00 69.81 210 ALA A CA 1
ATOM 1674 C C . ALA A 1 210 ? 4.720 12.318 -14.085 1.00 69.81 210 ALA A C 1
ATOM 1676 O O . ALA A 1 210 ? 4.497 11.391 -13.305 1.00 69.81 210 ALA A O 1
ATOM 1677 N N . LEU A 1 211 ? 4.172 12.370 -15.304 1.00 75.25 211 LEU A N 1
ATOM 1678 C CA . LEU A 1 211 ? 3.245 11.363 -15.813 1.00 75.25 211 LEU A CA 1
ATOM 1679 C C . LEU A 1 211 ? 3.878 9.969 -15.876 1.00 75.25 211 LEU A C 1
ATOM 1681 O O . LEU A 1 211 ? 3.352 9.026 -15.282 1.00 75.25 211 LEU A O 1
ATOM 1685 N N . LYS A 1 212 ? 5.032 9.833 -16.546 1.00 77.69 212 LYS A N 1
ATOM 1686 C CA . LYS A 1 212 ? 5.765 8.557 -16.632 1.00 77.69 212 LYS A CA 1
ATOM 1687 C C . LYS A 1 212 ? 6.042 7.996 -15.240 1.00 77.69 212 LYS A C 1
ATOM 1689 O O . LYS A 1 212 ? 5.874 6.808 -14.984 1.00 77.69 212 LYS A O 1
ATOM 1694 N N . ASN A 1 213 ? 6.430 8.876 -14.326 1.00 73.25 213 ASN A N 1
ATOM 1695 C CA . ASN A 1 213 ? 6.749 8.531 -12.953 1.00 73.25 213 ASN A CA 1
ATOM 1696 C C . ASN A 1 213 ? 5.538 8.014 -12.165 1.00 73.25 213 ASN A C 1
ATOM 1698 O O . ASN A 1 213 ? 5.660 7.002 -11.474 1.00 73.25 213 ASN A O 1
ATOM 1702 N N . ALA A 1 214 ? 4.394 8.688 -12.275 1.00 73.56 214 ALA A N 1
ATOM 1703 C CA . ALA A 1 214 ? 3.159 8.296 -11.608 1.00 73.56 214 ALA A CA 1
ATOM 1704 C C . ALA A 1 214 ? 2.622 6.963 -12.155 1.00 73.56 214 ALA A C 1
ATOM 1706 O O . ALA A 1 214 ? 2.216 6.102 -11.376 1.00 73.56 214 ALA A O 1
ATOM 1707 N N . ILE A 1 215 ? 2.705 6.751 -13.475 1.00 80.69 215 ILE A N 1
ATOM 1708 C CA . ILE A 1 215 ? 2.321 5.488 -14.124 1.00 80.69 215 ILE A CA 1
ATOM 1709 C C . ILE A 1 215 ? 3.213 4.332 -13.659 1.00 80.69 215 ILE A C 1
ATOM 1711 O O . ILE A 1 215 ? 2.688 3.292 -13.263 1.00 80.69 215 ILE A O 1
ATOM 1715 N N . SER A 1 216 ? 4.540 4.504 -13.661 1.00 83.06 216 SER A N 1
ATOM 1716 C CA . SER A 1 216 ? 5.464 3.465 -13.182 1.00 83.06 216 SER A CA 1
ATOM 1717 C C . SER A 1 216 ? 5.201 3.102 -11.721 1.00 83.06 216 SER A C 1
ATOM 1719 O O . SER A 1 216 ? 5.166 1.924 -11.367 1.00 83.06 216 SER A O 1
ATOM 1721 N N . LEU A 1 217 ? 4.961 4.096 -10.857 1.00 81.94 217 LEU A N 1
ATOM 1722 C CA . LEU A 1 217 ? 4.666 3.831 -9.450 1.00 81.94 217 LEU A CA 1
ATOM 1723 C C . LEU A 1 217 ? 3.310 3.133 -9.271 1.00 81.94 217 LEU A C 1
ATOM 1725 O O . LEU A 1 217 ? 3.204 2.201 -8.476 1.00 81.94 217 LEU A O 1
ATOM 1729 N N . TYR A 1 218 ? 2.293 3.527 -10.042 1.00 85.62 218 TYR A N 1
ATOM 1730 C CA . TYR A 1 218 ? 0.992 2.857 -10.054 1.00 85.62 218 TYR A CA 1
ATOM 1731 C C . TYR A 1 218 ? 1.123 1.381 -10.446 1.00 85.62 218 TYR A C 1
ATOM 1733 O O . TYR A 1 218 ? 0.572 0.511 -9.769 1.00 85.62 218 TYR A O 1
ATOM 1741 N N . ARG A 1 219 ? 1.901 1.085 -11.494 1.00 86.38 219 ARG A N 1
ATOM 1742 C CA . ARG A 1 219 ? 2.195 -0.288 -11.930 1.00 86.38 219 ARG A CA 1
ATOM 1743 C C . ARG A 1 219 ? 2.931 -1.079 -10.857 1.00 86.38 219 ARG A C 1
ATOM 1745 O O . ARG A 1 219 ? 2.492 -2.180 -10.538 1.00 86.38 219 ARG A O 1
ATOM 1752 N N . CYS A 1 220 ? 3.971 -0.504 -10.249 1.00 87.56 220 CYS A N 1
ATOM 1753 C CA . CYS A 1 220 ? 4.701 -1.135 -9.147 1.00 87.56 220 CYS A CA 1
ATOM 1754 C C . CYS A 1 220 ? 3.771 -1.478 -7.973 1.00 87.56 220 CYS A C 1
ATOM 1756 O O . CYS A 1 220 ? 3.808 -2.591 -7.457 1.00 87.56 220 CYS A O 1
ATOM 1758 N N . LEU A 1 221 ? 2.895 -0.545 -7.581 1.00 87.94 221 LEU A N 1
ATOM 1759 C CA . LEU A 1 221 ? 1.966 -0.730 -6.465 1.00 87.94 221 LEU A CA 1
ATOM 1760 C C . LEU A 1 221 ? 0.933 -1.831 -6.749 1.00 87.94 221 LEU A C 1
ATOM 1762 O O . LEU A 1 221 ? 0.631 -2.636 -5.871 1.00 87.94 221 LEU A O 1
ATOM 1766 N N . LYS A 1 222 ? 0.408 -1.892 -7.981 1.00 87.50 222 LYS A N 1
ATOM 1767 C CA . LYS A 1 222 ? -0.519 -2.950 -8.413 1.00 87.50 222 LYS A CA 1
ATOM 1768 C C . LYS A 1 222 ? 0.153 -4.315 -8.511 1.00 87.50 222 LYS A C 1
ATOM 1770 O O . LYS A 1 222 ? -0.436 -5.304 -8.085 1.00 87.50 222 LYS A O 1
ATOM 1775 N N . ALA A 1 223 ? 1.375 -4.353 -9.032 1.00 86.00 223 ALA A N 1
ATOM 1776 C CA . ALA A 1 223 ? 2.173 -5.565 -9.153 1.00 86.00 223 ALA A CA 1
ATOM 1777 C C . ALA A 1 223 ? 2.783 -6.035 -7.823 1.00 86.00 223 ALA A C 1
ATOM 1779 O O . ALA A 1 223 ? 3.226 -7.176 -7.726 1.00 86.00 223 ALA A O 1
ATOM 1780 N N . LYS A 1 224 ? 2.816 -5.162 -6.807 1.00 89.50 224 LYS A N 1
ATOM 1781 C CA . LYS A 1 224 ? 3.507 -5.370 -5.526 1.00 89.50 224 LYS A CA 1
ATOM 1782 C C . LYS A 1 224 ? 4.995 -5.709 -5.701 1.00 89.50 224 LYS A C 1
ATOM 1784 O O . LYS A 1 224 ? 5.544 -6.519 -4.962 1.00 89.50 224 LYS A O 1
ATOM 1789 N N . CYS A 1 225 ? 5.637 -5.119 -6.707 1.00 88.38 225 CYS A N 1
ATOM 1790 C CA . CYS A 1 225 ? 7.061 -5.294 -6.983 1.00 88.38 225 CYS A CA 1
ATOM 1791 C C . CYS A 1 225 ? 7.618 -4.117 -7.788 1.00 88.38 225 CYS A C 1
ATOM 1793 O O . CYS A 1 225 ? 6.880 -3.424 -8.490 1.00 88.38 225 CYS A O 1
ATOM 1795 N N . TRP A 1 226 ? 8.932 -3.905 -7.739 1.00 85.94 226 TRP A N 1
ATOM 1796 C CA . TRP A 1 226 ? 9.590 -2.963 -8.647 1.00 85.94 226 TRP A CA 1
ATOM 1797 C C . TRP A 1 226 ? 9.545 -3.439 -10.108 1.00 85.94 226 TRP A C 1
ATOM 1799 O O . TRP A 1 226 ? 9.758 -4.619 -10.371 1.00 85.94 226 TRP A O 1
ATOM 1809 N N . GLU A 1 227 ? 9.370 -2.515 -11.063 1.00 78.00 227 GLU A N 1
ATOM 1810 C CA . GLU A 1 227 ? 9.346 -2.813 -12.515 1.00 78.00 227 GLU A CA 1
ATOM 1811 C C . GLU A 1 227 ? 10.616 -3.520 -13.027 1.00 78.00 227 GLU A C 1
ATOM 1813 O O . GLU A 1 227 ? 10.542 -4.315 -13.956 1.00 78.00 227 GLU A O 1
ATOM 1818 N N . ASN A 1 228 ? 11.770 -3.277 -12.399 1.00 78.19 228 ASN A N 1
ATOM 1819 C CA . ASN A 1 228 ? 13.050 -3.884 -12.790 1.00 78.19 228 ASN A CA 1
ATOM 1820 C C . ASN A 1 228 ? 13.488 -5.023 -11.855 1.00 78.19 228 ASN A C 1
ATOM 1822 O O . ASN A 1 228 ? 14.627 -5.480 -11.936 1.00 78.19 228 ASN A O 1
ATOM 1826 N N . SER A 1 229 ? 12.628 -5.441 -10.925 1.00 84.19 229 SER A N 1
ATOM 1827 C CA . SER A 1 229 ? 12.916 -6.564 -10.035 1.00 84.19 229 SER A CA 1
ATOM 1828 C C . SER A 1 229 ? 12.457 -7.868 -10.686 1.00 84.19 229 SER A C 1
ATOM 1830 O O . SER A 1 229 ? 11.384 -7.886 -11.287 1.00 84.19 229 SER A O 1
ATOM 1832 N N . PRO A 1 230 ? 13.164 -8.995 -10.489 1.00 82.00 230 PRO A N 1
ATOM 1833 C CA . PRO A 1 230 ? 12.675 -10.308 -10.909 1.00 82.00 230 PRO A CA 1
ATOM 1834 C C . PRO A 1 230 ? 11.319 -10.694 -10.299 1.00 82.00 230 PRO A C 1
ATOM 1836 O O . PRO A 1 230 ? 10.659 -11.617 -10.774 1.00 82.00 230 PRO A O 1
ATOM 1839 N N . GLY A 1 231 ? 10.865 -9.964 -9.273 1.00 82.56 231 GLY A N 1
ATOM 1840 C CA . GLY A 1 231 ? 9.508 -10.059 -8.744 1.00 82.56 231 GLY A CA 1
ATOM 1841 C C . GLY A 1 231 ? 8.409 -9.875 -9.796 1.00 82.56 231 GLY A C 1
ATOM 1842 O O . GLY A 1 231 ? 7.334 -10.439 -9.608 1.00 82.56 231 GLY A O 1
ATOM 1843 N N . VAL A 1 232 ? 8.678 -9.195 -10.922 1.00 85.94 232 VAL A N 1
ATOM 1844 C CA . VAL A 1 232 ? 7.714 -9.047 -12.032 1.00 85.94 232 VAL A CA 1
ATOM 1845 C C . VAL A 1 232 ? 7.224 -10.381 -12.589 1.00 85.94 232 VAL A C 1
ATOM 1847 O O . VAL A 1 232 ? 6.099 -10.466 -13.067 1.00 85.94 232 VAL A O 1
ATOM 1850 N N . LEU A 1 233 ? 8.026 -11.443 -12.477 1.00 85.44 233 LEU A N 1
ATOM 1851 C CA . LEU A 1 233 ? 7.653 -12.777 -12.942 1.00 85.44 233 LEU A CA 1
ATOM 1852 C C . LEU A 1 233 ? 6.474 -13.363 -12.143 1.00 85.44 233 LEU A C 1
ATOM 1854 O O . LEU A 1 233 ? 5.706 -14.147 -12.690 1.00 85.44 233 LEU A O 1
ATOM 1858 N N . LYS A 1 234 ? 6.265 -12.930 -10.887 1.00 84.88 234 LYS A N 1
ATOM 1859 C CA . LYS A 1 234 ? 5.128 -13.353 -10.042 1.00 84.88 234 LYS A CA 1
ATOM 1860 C C . LYS A 1 234 ? 3.772 -12.837 -10.531 1.00 84.88 234 LYS A C 1
ATOM 1862 O O . LYS A 1 234 ? 2.747 -13.216 -9.978 1.00 84.88 234 LYS A O 1
ATOM 1867 N N . GLN A 1 235 ? 3.749 -11.951 -11.530 1.00 84.69 235 GLN A N 1
ATOM 1868 C CA . GLN A 1 235 ? 2.503 -11.503 -12.156 1.00 84.69 235 GLN A CA 1
ATOM 1869 C C . GLN A 1 235 ? 1.821 -12.628 -12.952 1.00 84.69 235 GLN A C 1
ATOM 1871 O O . GLN A 1 235 ? 0.634 -12.531 -13.247 1.00 84.69 235 GLN A O 1
ATOM 1876 N N . ILE A 1 236 ? 2.555 -13.694 -13.286 1.00 85.12 236 ILE A N 1
ATOM 1877 C CA . ILE A 1 236 ? 2.021 -14.883 -13.949 1.00 85.12 236 ILE A CA 1
ATOM 1878 C C . ILE A 1 236 ? 1.493 -15.838 -12.874 1.00 85.12 236 ILE A C 1
ATOM 1880 O O . ILE A 1 236 ? 2.246 -16.265 -12.003 1.00 85.12 236 ILE A O 1
ATOM 1884 N N . GLU A 1 237 ? 0.215 -16.213 -12.969 1.00 76.38 237 GLU A N 1
ATOM 1885 C CA . GLU A 1 237 ? -0.567 -16.926 -11.936 1.00 76.38 237 GLU A CA 1
ATOM 1886 C C . GLU A 1 237 ? 0.041 -18.266 -11.465 1.00 76.38 237 GLU A C 1
ATOM 1888 O O . GLU A 1 237 ? -0.273 -18.751 -10.382 1.00 76.38 237 GLU A O 1
ATOM 1893 N N . LYS A 1 238 ? 0.970 -18.843 -12.239 1.00 82.62 238 LYS A N 1
ATOM 1894 C CA . LYS A 1 238 ? 1.675 -20.099 -11.924 1.00 82.62 238 LYS A CA 1
ATOM 1895 C C . LYS A 1 238 ? 3.109 -19.921 -11.411 1.00 82.62 238 LYS A C 1
ATOM 1897 O O . LYS A 1 238 ? 3.731 -20.900 -11.010 1.00 82.62 238 LYS A O 1
ATOM 1902 N N . ILE A 1 239 ? 3.660 -18.708 -11.428 1.00 82.62 239 ILE A N 1
ATOM 1903 C CA . ILE A 1 239 ? 5.050 -18.458 -11.033 1.00 82.62 239 ILE A CA 1
ATOM 1904 C C . ILE A 1 239 ? 5.102 -18.025 -9.566 1.00 82.62 239 ILE A C 1
ATOM 1906 O O . ILE A 1 239 ? 4.854 -16.873 -9.207 1.00 82.62 239 ILE A O 1
ATOM 1910 N N . GLY A 1 240 ? 5.478 -18.969 -8.704 1.00 82.44 240 GLY A N 1
ATOM 1911 C CA . GLY A 1 240 ? 5.711 -18.720 -7.284 1.00 82.44 240 GLY A CA 1
ATOM 1912 C C . GLY A 1 240 ? 7.128 -18.208 -6.972 1.00 82.44 240 GLY A C 1
ATOM 1913 O O . GLY A 1 240 ? 8.010 -18.206 -7.833 1.00 82.44 240 GLY A O 1
ATOM 1914 N N . PRO A 1 241 ? 7.410 -17.819 -5.711 1.00 82.75 241 PRO A N 1
ATOM 1915 C CA . PRO A 1 241 ? 8.734 -17.348 -5.287 1.00 82.75 241 PRO A CA 1
ATOM 1916 C C . PRO A 1 241 ? 9.885 -18.328 -5.563 1.00 82.75 241 PRO A C 1
ATOM 1918 O O . PRO A 1 241 ? 11.004 -17.886 -5.813 1.00 82.75 241 PRO A O 1
ATOM 1921 N N . GLN A 1 242 ? 9.626 -19.639 -5.517 1.00 83.88 242 GLN A N 1
ATOM 1922 C CA . GLN A 1 242 ? 10.617 -20.673 -5.836 1.00 83.88 242 GLN A CA 1
ATOM 1923 C C . GLN A 1 242 ? 10.960 -20.677 -7.330 1.00 83.88 242 GLN A C 1
ATOM 1925 O O . GLN A 1 242 ? 12.134 -20.567 -7.682 1.00 83.88 242 GLN A O 1
ATOM 1930 N N . SER A 1 243 ? 9.945 -20.680 -8.196 1.00 85.38 243 SER A N 1
ATOM 1931 C CA . SER A 1 243 ? 10.112 -20.609 -9.650 1.00 85.38 243 SER A CA 1
ATOM 1932 C C . SER A 1 243 ? 10.829 -19.326 -10.077 1.00 85.38 243 SER A C 1
ATOM 1934 O O . SER A 1 243 ? 11.713 -19.372 -10.924 1.00 85.38 243 SER A O 1
ATOM 1936 N N . VAL A 1 244 ? 10.546 -18.183 -9.432 1.00 86.69 244 VAL A N 1
ATOM 1937 C CA . VAL A 1 244 ? 11.300 -16.938 -9.680 1.00 86.69 244 VAL A CA 1
ATOM 1938 C C . VAL A 1 244 ? 12.792 -17.122 -9.409 1.00 86.69 244 VAL A C 1
ATOM 1940 O O . VAL A 1 244 ? 13.607 -16.674 -10.211 1.00 86.69 244 VAL A O 1
ATOM 1943 N N . ARG A 1 245 ? 13.178 -17.791 -8.314 1.00 86.25 245 ARG A N 1
ATOM 1944 C CA . ARG A 1 245 ? 14.598 -18.037 -7.999 1.00 86.25 245 ARG A CA 1
ATOM 1945 C C . ARG A 1 245 ? 15.259 -18.938 -9.041 1.00 86.25 245 ARG A C 1
ATOM 1947 O O . ARG A 1 245 ? 16.363 -18.632 -9.478 1.00 86.25 245 ARG A O 1
ATOM 1954 N N . GLN A 1 246 ? 14.583 -20.005 -9.466 1.00 87.19 246 GLN A N 1
ATOM 1955 C CA . GLN A 1 246 ? 15.081 -20.906 -10.513 1.00 87.19 246 GLN A CA 1
ATOM 1956 C C . GLN A 1 246 ? 15.271 -20.168 -11.846 1.00 87.19 246 GLN A C 1
ATOM 1958 O O . GLN A 1 246 ? 16.340 -20.247 -12.450 1.00 87.19 246 GLN A O 1
ATOM 1963 N N . LEU A 1 247 ? 14.282 -19.371 -12.256 1.00 88.25 247 LEU A N 1
ATOM 1964 C CA . LEU A 1 247 ? 14.356 -18.543 -13.459 1.00 88.25 247 LEU A CA 1
ATOM 1965 C C . LEU A 1 247 ? 15.503 -17.526 -13.370 1.00 88.25 247 LEU A C 1
ATOM 1967 O O . LEU A 1 247 ? 16.287 -17.407 -14.312 1.00 88.25 247 LEU A O 1
ATOM 1971 N N . CYS A 1 248 ? 15.685 -16.874 -12.216 1.00 87.88 248 CYS A N 1
ATOM 1972 C CA . CYS A 1 248 ? 16.813 -15.968 -11.989 1.00 87.88 248 CYS A CA 1
ATOM 1973 C C . CYS A 1 248 ? 18.163 -16.679 -12.137 1.00 87.88 248 CYS A C 1
ATOM 1975 O O . CYS A 1 248 ? 19.056 -16.147 -12.800 1.00 87.88 248 CYS A O 1
ATOM 1977 N N . ASN A 1 249 ? 18.304 -17.886 -11.578 1.00 87.44 249 ASN A N 1
ATOM 1978 C CA . ASN A 1 249 ? 19.514 -18.703 -11.716 1.00 87.44 249 ASN A CA 1
ATOM 1979 C C . ASN A 1 249 ? 19.783 -19.072 -13.185 1.00 87.44 249 ASN A C 1
ATOM 1981 O O . ASN A 1 249 ? 20.932 -19.084 -13.623 1.00 87.44 249 ASN A O 1
ATOM 1985 N N . ALA A 1 250 ? 18.727 -19.276 -13.975 1.00 86.88 250 ALA A N 1
ATOM 1986 C CA . ALA A 1 250 ? 18.797 -19.491 -15.419 1.00 86.88 250 ALA A CA 1
ATOM 1987 C C . ALA A 1 250 ? 18.970 -18.196 -16.248 1.00 86.88 250 ALA A C 1
ATOM 1989 O O . ALA A 1 250 ? 18.885 -18.239 -17.479 1.00 86.88 250 ALA A O 1
ATOM 1990 N N . ARG A 1 251 ? 19.237 -17.052 -15.592 1.00 87.25 251 ARG A N 1
ATOM 1991 C CA . ARG A 1 251 ? 19.377 -15.697 -16.170 1.00 87.25 251 ARG A CA 1
ATOM 1992 C C . ARG A 1 251 ? 18.097 -15.125 -16.797 1.00 87.25 251 ARG A C 1
ATOM 1994 O O . ARG A 1 251 ? 18.162 -14.151 -17.553 1.00 87.25 251 ARG A O 1
ATOM 2001 N N . ILE A 1 252 ? 16.941 -15.682 -16.448 1.00 87.19 252 ILE A N 1
ATOM 2002 C CA . ILE A 1 252 ? 15.611 -15.207 -16.836 1.00 87.19 252 ILE A CA 1
ATOM 2003 C C . ILE A 1 252 ? 15.067 -14.361 -15.681 1.00 87.19 252 ILE A C 1
ATOM 2005 O O . ILE A 1 252 ? 14.547 -14.871 -14.694 1.00 87.19 252 ILE A O 1
ATOM 2009 N N . SER A 1 253 ? 15.243 -13.044 -15.779 1.00 86.56 253 SER A N 1
ATOM 2010 C CA . SER A 1 253 ? 14.934 -12.098 -14.695 1.00 86.56 253 SER A CA 1
ATOM 2011 C C . SER A 1 253 ? 13.902 -11.029 -15.073 1.00 86.56 253 SER A C 1
ATOM 2013 O O . SER A 1 253 ? 13.629 -10.143 -14.270 1.00 86.56 253 SER A O 1
ATOM 2015 N N . SER A 1 254 ? 13.366 -11.067 -16.295 1.00 88.31 254 SER A N 1
ATOM 2016 C CA . SER A 1 254 ? 12.377 -10.113 -16.810 1.00 88.31 254 SER A CA 1
ATOM 2017 C C . SER A 1 254 ? 11.314 -10.832 -17.640 1.00 88.31 254 SER A C 1
ATOM 2019 O O . SER A 1 254 ? 11.561 -11.921 -18.160 1.00 88.31 254 SER A O 1
ATOM 2021 N N . LEU A 1 255 ? 10.136 -10.214 -17.774 1.00 85.94 255 LEU A N 1
ATOM 2022 C CA . LEU A 1 255 ? 9.045 -10.742 -18.604 1.00 85.94 255 LEU A CA 1
ATOM 2023 C C . LEU A 1 255 ? 9.429 -10.819 -20.089 1.00 85.94 255 LEU A C 1
ATOM 2025 O O . LEU A 1 255 ? 9.037 -11.759 -20.766 1.00 85.94 255 LEU A O 1
ATOM 2029 N N . GLU A 1 256 ? 10.235 -9.872 -20.570 1.00 87.75 256 GLU A N 1
ATOM 2030 C CA . GLU A 1 256 ? 10.758 -9.856 -21.943 1.00 87.75 256 GLU A CA 1
ATOM 2031 C C . GLU A 1 256 ? 11.633 -11.084 -22.219 1.00 87.75 256 GLU A C 1
ATOM 2033 O O . GLU A 1 256 ? 11.325 -11.873 -23.106 1.00 87.75 256 GLU A O 1
ATOM 2038 N N . LYS A 1 257 ? 12.641 -11.336 -21.371 1.00 86.69 257 LYS A N 1
ATOM 2039 C CA . LYS A 1 257 ? 13.501 -12.521 -21.497 1.00 86.69 257 LYS A CA 1
ATOM 2040 C C . LYS A 1 257 ? 12.721 -13.821 -21.358 1.00 86.69 257 LYS A C 1
ATOM 2042 O O . LYS A 1 257 ? 13.066 -14.805 -22.001 1.00 86.69 257 LYS A O 1
ATOM 2047 N N . LEU A 1 258 ? 11.705 -13.849 -20.493 1.00 87.12 258 LEU A N 1
ATOM 2048 C CA . LEU A 1 258 ? 10.829 -15.010 -20.371 1.00 87.12 258 LEU A CA 1
ATOM 2049 C C . LEU A 1 258 ? 10.062 -15.253 -21.680 1.00 87.12 258 LEU A C 1
ATOM 2051 O O . LEU A 1 258 ? 9.983 -16.395 -22.108 1.00 87.12 258 LEU A O 1
ATOM 2055 N N . GLY A 1 259 ? 9.555 -14.201 -22.329 1.00 88.12 259 GLY A N 1
ATOM 2056 C CA . GLY A 1 259 ? 8.858 -14.298 -23.616 1.00 88.12 259 GLY A CA 1
ATOM 2057 C C . GLY A 1 259 ? 9.758 -14.698 -24.791 1.00 88.12 259 GLY A C 1
ATOM 2058 O O . GLY A 1 259 ? 9.289 -15.354 -25.713 1.00 88.12 259 GLY A O 1
ATOM 2059 N N . GLU A 1 260 ? 11.044 -14.345 -24.748 1.00 91.00 260 GLU A N 1
ATOM 2060 C CA . GLU A 1 260 ? 12.042 -14.752 -25.752 1.00 91.00 260 GLU A CA 1
ATOM 2061 C C . GLU A 1 260 ? 12.594 -16.170 -25.533 1.00 91.00 260 GLU A C 1
ATOM 2063 O O . GLU A 1 260 ? 13.234 -16.736 -26.420 1.00 91.00 260 GLU A O 1
ATOM 2068 N N . THR A 1 261 ? 12.412 -16.743 -24.340 1.00 89.31 261 THR A N 1
ATOM 2069 C CA . THR A 1 261 ? 12.975 -18.055 -24.009 1.00 89.31 261 THR A CA 1
ATOM 2070 C C . THR A 1 261 ? 12.111 -19.169 -24.594 1.00 89.31 261 THR A C 1
ATOM 2072 O O . THR A 1 261 ? 10.890 -19.149 -24.480 1.00 89.31 261 THR A O 1
ATOM 2075 N N . ASP A 1 262 ? 12.764 -20.182 -25.168 1.00 90.38 262 ASP A N 1
ATOM 2076 C CA . ASP A 1 262 ? 12.092 -21.373 -25.683 1.00 90.38 262 ASP A CA 1
ATOM 2077 C C . ASP A 1 262 ? 11.214 -22.059 -24.606 1.00 90.38 262 ASP A C 1
ATOM 2079 O O . ASP A 1 262 ? 11.698 -22.284 -23.485 1.00 90.38 262 ASP A O 1
ATOM 2083 N N . PRO A 1 263 ? 9.952 -22.425 -24.917 1.00 87.62 263 PRO A N 1
ATOM 2084 C CA . PRO A 1 263 ? 9.043 -23.051 -23.960 1.00 87.62 263 PRO A CA 1
ATOM 2085 C C . PRO A 1 263 ? 9.601 -24.306 -23.279 1.00 87.62 263 PRO A C 1
ATOM 2087 O O . PRO A 1 263 ? 9.404 -24.464 -22.074 1.00 87.62 263 PRO A O 1
ATOM 2090 N N . HIS A 1 264 ? 10.356 -25.157 -23.987 1.00 87.69 264 HIS A N 1
ATOM 2091 C CA . HIS A 1 264 ? 10.962 -26.348 -23.382 1.00 87.69 264 HIS A CA 1
ATOM 2092 C C . HIS A 1 264 ? 12.045 -25.983 -22.373 1.00 87.69 264 HIS A C 1
ATOM 2094 O O . HIS A 1 264 ? 12.187 -26.642 -21.344 1.00 87.69 264 HIS A O 1
ATOM 2100 N N . ARG A 1 265 ? 12.805 -24.913 -22.625 1.00 86.06 265 ARG A N 1
ATOM 2101 C CA . ARG A 1 265 ? 13.792 -24.417 -21.659 1.00 86.06 265 ARG A CA 1
ATOM 2102 C C . ARG A 1 265 ? 13.113 -23.837 -20.418 1.00 86.06 265 ARG A C 1
ATOM 2104 O O . ARG A 1 265 ? 13.630 -24.022 -19.319 1.00 86.06 265 ARG A O 1
ATOM 2111 N N . ILE A 1 266 ? 11.976 -23.157 -20.570 1.00 85.62 266 ILE A N 1
ATOM 2112 C CA . ILE A 1 266 ? 11.195 -22.654 -19.428 1.00 85.62 266 ILE A CA 1
ATOM 2113 C C . ILE A 1 266 ? 10.673 -23.825 -18.597 1.00 85.62 266 ILE A C 1
ATOM 2115 O O . ILE A 1 266 ? 10.843 -23.819 -17.380 1.00 85.62 266 ILE A O 1
ATOM 2119 N N . GLU A 1 267 ? 10.095 -24.837 -19.245 1.00 85.38 267 GLU A N 1
ATOM 2120 C CA . GLU A 1 267 ? 9.607 -26.045 -18.581 1.00 85.38 267 GLU A CA 1
ATOM 2121 C C . GLU A 1 267 ? 10.744 -26.782 -17.869 1.00 85.38 267 GLU A C 1
ATOM 2123 O O . GLU A 1 267 ? 10.626 -27.080 -16.689 1.00 85.38 267 GLU A O 1
ATOM 2128 N N . MET A 1 268 ? 11.892 -26.984 -18.516 1.00 84.31 268 MET A N 1
ATOM 2129 C CA . MET A 1 268 ? 13.057 -27.613 -17.888 1.00 84.31 268 MET A CA 1
ATOM 2130 C C . MET A 1 268 ? 13.535 -26.855 -16.643 1.00 84.31 268 MET A C 1
ATOM 2132 O O . MET A 1 268 ? 13.900 -27.478 -15.655 1.00 84.31 268 MET A O 1
ATOM 2136 N N . VAL A 1 269 ? 13.535 -25.519 -16.663 1.00 83.31 269 VAL A N 1
ATOM 2137 C CA . VAL A 1 269 ? 13.963 -24.703 -15.513 1.00 83.31 269 VAL A CA 1
ATOM 2138 C C . VAL A 1 269 ? 12.909 -24.681 -14.401 1.00 83.31 269 VAL A C 1
ATOM 2140 O O . VAL A 1 269 ? 13.271 -24.676 -13.225 1.00 83.31 269 VAL A O 1
ATOM 2143 N N . ALA A 1 270 ? 11.623 -24.657 -14.757 1.00 73.38 270 ALA A N 1
ATOM 2144 C CA . ALA A 1 270 ? 10.511 -24.584 -13.812 1.00 73.38 270 ALA A CA 1
ATOM 2145 C C . ALA A 1 270 ? 10.127 -25.949 -13.209 1.00 73.38 270 ALA A C 1
ATOM 2147 O O . ALA A 1 270 ? 9.574 -25.985 -12.112 1.00 73.38 270 ALA A O 1
ATOM 2148 N N . SER A 1 271 ? 10.440 -27.052 -13.896 1.00 67.69 271 SER A N 1
ATOM 2149 C CA . SER A 1 271 ? 10.116 -28.430 -13.500 1.00 67.69 271 SER A CA 1
ATOM 2150 C C . SER A 1 271 ? 11.206 -29.117 -12.666 1.00 67.69 271 SER A C 1
ATOM 2152 O O . SER A 1 271 ? 11.087 -30.306 -12.395 1.00 67.69 271 SER A O 1
ATOM 2154 N N . ILE A 1 272 ? 12.268 -28.417 -12.236 1.00 55.66 272 ILE A N 1
ATOM 2155 C CA . ILE A 1 272 ? 13.279 -28.968 -11.301 1.00 55.66 272 ILE A CA 1
ATOM 2156 C C . ILE A 1 272 ? 12.721 -28.988 -9.858 1.00 55.66 272 ILE A C 1
ATOM 2158 O O . ILE A 1 272 ? 13.292 -28.401 -8.939 1.00 55.66 272 ILE A O 1
ATOM 2162 N N . VAL A 1 273 ? 11.569 -29.633 -9.654 1.00 41.03 273 VAL A N 1
ATOM 2163 C CA . VAL A 1 273 ? 10.983 -29.944 -8.338 1.00 41.03 273 VAL A CA 1
ATOM 2164 C C . VAL A 1 273 ? 10.542 -31.396 -8.322 1.00 41.03 273 VAL A C 1
ATOM 2166 O O . VAL A 1 273 ? 9.761 -31.772 -9.221 1.00 41.03 273 VAL A O 1
#

pLDDT: mean 74.47, std 17.54, range [25.44, 92.06]

Foldseek 3Di:
DEEDEQWDCDLNDGDGDDLVVVVVSQVPFDDPVPGPDGDYHYDDDPVCPVVVVCSVVVVDDDDDPCCLDPVVVVCVVCVPVVDDDDDDDDDDDDPDDPDDDPPPPPPLVVQLLVLLPDSLCVSRDDHPPLQVQLLVCLPDPLQPDRDDDGDDDSSNVSSSLLSCQQSVPATPDVVSRVSSVVVLVSSLVVVLVVLVVQLVVCVVVVPVVSNVSSVQSSVSSVLSHHQQFLSNVVVPVPQDPVLSVLCVVVVNRHPVSVVVDDPVVSCVSNVPD

Secondary structure (DSSP, 8-state):
-EEEESEEEETTEEEEPPHHHHHHHHTTSS-TTT-S---EEEE--GGGHHHHHHHHTT------GGGGSHHHHHHHH-HHHHS------------------S-SSGGGTHHHHHHHT-GGGTT--PPTTHHHHHHHHTT-TT-SS--SSS--SHHHHHHHHHHHHHHT---SSHHHHHHHHHHHHHHHHHHHHHHHHHHHHHHHTT-HHHHHHHHHHHHHHHHTS-TTSGGGGGGSTT--HHHHHHHHHTT--SHHHHHHS-HHHHHHHHT--

InterPro domains:
  IPR004179 Sec63 domain [PF02889] (107-231)
  IPR004179 Sec63 domain [SM00973] (79-273)
  IPR027417 P-loop containing nucleoside triphosphate hydrolase [G3DSA:3.40.50.300] (4-52)
  IPR027417 P-loop containing nucleoside triphosphate hydrolase [SSF52540] (14-58)
  IPR036388 Winged helix-like DNA-binding domain superfamily [G3DSA:1.10.10.10] (53-115)
  IPR052247 Meiotic Crossover Helicase [PTHR47835] (112-269)